Protein AF-A0A1E5VE46-F1 (afdb_monomer)

Radius of gyration: 22.0 Å; Cα contacts (8 Å, |Δi|>4): 106; chains: 1; bound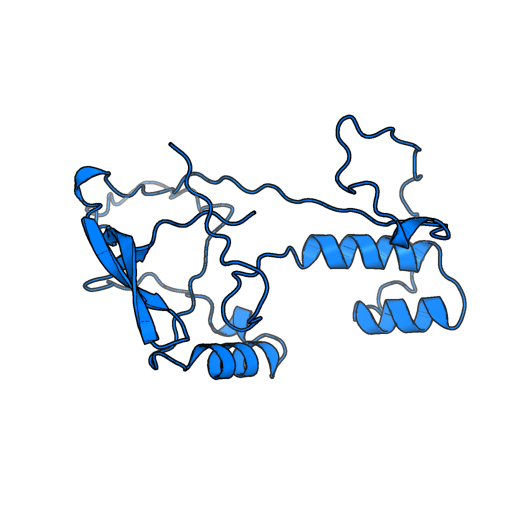ing box: 62×38×56 Å

Organism: NCBI:txid888268

Sequence (190 aa):
MLKRLAAPAGTSSGANLIFSPLSIHAALALAAAGARGRTLDELLAVLGARAVLRRRTRLARVRRVEPRHSVVDPHPGLRDTVVVLASAIYFKGQWQQRFREEDTTDREFFLLDGSPWSSKQKPALKRSKENSGREIDLPKFSMCVFLPDEHDGLQNLVDRITSGKGYLLNHLPEQRVAAGRFRLPRFKLF

Secondary structure (DSSP, 8-state):
------PPSS--SS------HHHHHHHHHHHHHH--HHHHHHHHHHTT-TTTTTS------PPP---SS-SS---GGGTT------------PPPSSPPPSTT-EEEEEE-TTS-EEEEEEEEP-------TT---PPPS--------SSTTTHHHHHHHHHHSTTHHHHTS--S----SS-EEE-----

Foldseek 3Di:
DDDDPDDDPDDPDFDDDDDDPVLVLVLLVVVLVVDDDPSVCVSCVVNVNNPPPVPDDPDDDDDDDDDPDDPDDDDPVCPVPPDDDDDDDDDDDDDPDDFDPVQWDWDWDATLVRDTDTFTKTWDDDDDPDPPDDDDDDDPDDDDDDDDPDSNCPVVVVCQCPVDDCSVVVPPDPDDDDDDGDMDTDDDDD

Structure (mmCIF, N/CA/C/O backbone):
data_AF-A0A1E5VE46-F1
#
_entry.id   AF-A0A1E5VE46-F1
#
loop_
_atom_site.group_PDB
_atom_site.id
_atom_site.type_symbol
_atom_site.label_atom_id
_atom_site.label_alt_id
_atom_site.label_comp_id
_atom_site.label_asym_id
_atom_site.label_entity_id
_atom_site.label_seq_id
_atom_site.pdbx_PDB_ins_code
_atom_site.Cartn_x
_atom_site.Cartn_y
_atom_site.Cartn_z
_atom_site.occupancy
_atom_site.B_iso_or_equiv
_atom_site.auth_seq_id
_atom_site.auth_comp_id
_atom_site.auth_asym_id
_atom_site.auth_atom_id
_atom_site.pdbx_PDB_model_num
ATOM 1 N N . MET A 1 1 ? 5.841 18.012 21.351 1.00 27.30 1 MET A N 1
ATOM 2 C CA . MET A 1 1 ? 6.972 17.094 21.615 1.00 27.30 1 MET A CA 1
ATOM 3 C C . MET A 1 1 ? 6.826 15.861 20.731 1.00 27.30 1 MET A C 1
ATOM 5 O O . MET A 1 1 ? 5.891 15.097 20.926 1.00 27.30 1 MET A O 1
ATOM 9 N N . LEU A 1 2 ? 7.670 15.718 19.706 1.00 29.52 2 LEU A N 1
ATOM 10 C CA . LEU A 1 2 ? 7.633 14.614 18.738 1.00 29.52 2 LEU A CA 1
ATOM 11 C C . LEU A 1 2 ? 8.694 13.584 19.144 1.00 29.52 2 LEU A C 1
ATOM 13 O O . LEU A 1 2 ? 9.883 13.865 19.025 1.00 29.52 2 LEU A O 1
ATOM 17 N N . LYS A 1 3 ? 8.280 12.422 19.662 1.00 28.31 3 LYS A N 1
ATOM 18 C CA . LYS A 1 3 ? 9.200 11.319 19.974 1.00 28.31 3 LYS A CA 1
ATOM 19 C C . LYS A 1 3 ? 9.276 10.357 18.786 1.00 28.31 3 LYS A C 1
ATOM 21 O O . LYS A 1 3 ? 8.255 9.868 18.310 1.00 28.31 3 LYS A O 1
ATOM 26 N N . ARG A 1 4 ? 10.510 10.154 18.310 1.00 31.03 4 ARG A N 1
ATOM 27 C CA . ARG A 1 4 ? 10.952 9.145 17.336 1.00 31.03 4 ARG A CA 1
ATOM 28 C C . ARG A 1 4 ? 10.447 7.759 17.739 1.00 31.03 4 ARG A C 1
ATOM 30 O O . ARG A 1 4 ? 10.681 7.340 18.866 1.00 31.03 4 ARG A O 1
ATOM 37 N N . LEU A 1 5 ? 9.860 7.040 16.789 1.00 37.44 5 LEU A N 1
ATOM 38 C CA . LEU A 1 5 ? 9.797 5.579 16.798 1.00 37.44 5 LEU A CA 1
ATOM 39 C C . LEU A 1 5 ? 10.917 5.084 15.889 1.00 37.44 5 LEU A C 1
ATOM 41 O O . LEU A 1 5 ? 10.703 4.793 14.720 1.00 37.44 5 LEU A O 1
ATOM 45 N N . ALA A 1 6 ? 12.137 5.113 16.409 1.00 34.34 6 ALA A N 1
ATOM 46 C CA . ALA A 1 6 ? 13.276 4.463 15.783 1.00 34.34 6 ALA A CA 1
ATOM 47 C C . ALA A 1 6 ? 14.002 3.711 16.893 1.00 34.34 6 ALA A C 1
ATOM 49 O O . ALA A 1 6 ? 14.672 4.333 17.721 1.00 34.34 6 ALA A O 1
ATOM 50 N N . ALA A 1 7 ? 13.799 2.395 16.936 1.00 30.80 7 ALA A N 1
ATOM 51 C CA . ALA A 1 7 ? 14.664 1.494 17.681 1.00 30.80 7 ALA A CA 1
ATOM 52 C C . ALA A 1 7 ? 16.070 1.506 17.039 1.00 30.80 7 ALA A C 1
ATOM 54 O O . ALA A 1 7 ? 16.183 1.747 15.831 1.00 30.80 7 ALA A O 1
ATOM 55 N N . PRO A 1 8 ? 17.145 1.323 17.825 1.00 31.69 8 PRO A N 1
ATOM 56 C CA . PRO A 1 8 ? 18.510 1.314 17.314 1.00 31.69 8 PRO A CA 1
ATOM 57 C C . PRO A 1 8 ? 18.732 0.128 16.365 1.00 31.69 8 PRO A C 1
ATOM 59 O O . PRO A 1 8 ? 18.073 -0.905 16.466 1.00 31.69 8 PRO A O 1
ATOM 62 N N . ALA A 1 9 ? 19.660 0.307 15.425 1.00 38.72 9 ALA A N 1
ATOM 63 C CA . ALA A 1 9 ? 20.055 -0.695 14.444 1.00 38.72 9 ALA A CA 1
ATOM 64 C C . ALA A 1 9 ? 20.429 -2.016 15.137 1.00 38.72 9 ALA A C 1
ATOM 66 O O . ALA A 1 9 ? 21.339 -2.038 15.962 1.00 38.72 9 ALA A O 1
ATOM 67 N N . GLY A 1 10 ? 19.724 -3.102 14.804 1.00 34.78 10 GLY A N 1
ATOM 68 C CA . GLY A 1 10 ? 20.045 -4.420 15.352 1.00 34.78 10 GLY A CA 1
ATOM 69 C C . GLY A 1 10 ? 18.932 -5.465 15.410 1.00 34.78 10 GLY A C 1
ATOM 70 O O . GLY A 1 10 ? 19.154 -6.481 16.048 1.00 34.78 10 GLY A O 1
ATOM 71 N N . THR A 1 11 ? 17.750 -5.282 14.806 1.00 35.69 11 THR A N 1
ATOM 72 C CA . THR A 1 11 ? 16.821 -6.397 14.488 1.00 35.69 11 THR A CA 1
ATOM 73 C C . THR A 1 11 ? 15.741 -5.919 13.509 1.00 35.69 11 THR A C 1
ATOM 75 O O . THR A 1 11 ? 14.940 -5.043 13.818 1.00 35.69 11 THR A O 1
ATOM 78 N N . SER A 1 12 ? 15.722 -6.457 12.292 1.00 43.72 12 SER A N 1
ATOM 79 C CA . SER A 1 12 ? 14.876 -6.018 11.169 1.00 43.72 12 SER A CA 1
ATOM 80 C C . SER A 1 12 ? 13.476 -6.650 11.144 1.00 43.72 12 SER A C 1
ATOM 82 O O . SER A 1 12 ? 12.940 -6.884 10.066 1.00 43.72 12 SER A O 1
ATOM 84 N N . SER A 1 13 ? 12.877 -6.959 12.299 1.00 53.88 13 SER A N 1
ATOM 85 C CA . SER A 1 13 ? 11.623 -7.737 12.358 1.00 53.88 13 SER A CA 1
ATOM 86 C C . SER A 1 13 ? 10.359 -6.925 12.691 1.00 53.88 13 SER A C 1
ATOM 88 O O . SER A 1 13 ? 9.291 -7.512 12.824 1.00 53.88 13 SER A O 1
ATOM 90 N N . GLY A 1 14 ? 10.439 -5.594 12.834 1.00 63.03 14 GLY A N 1
ATOM 91 C CA . GLY A 1 14 ? 9.309 -4.784 13.335 1.00 63.03 14 GLY A CA 1
ATOM 92 C C . GLY A 1 14 ? 9.156 -3.378 12.746 1.00 63.03 14 GLY A C 1
ATOM 93 O O . GLY A 1 14 ? 8.518 -2.526 13.360 1.00 63.03 14 GLY A O 1
ATOM 94 N N . ALA A 1 15 ? 9.758 -3.087 11.590 1.00 79.31 15 ALA A N 1
ATOM 95 C CA . ALA A 1 15 ? 9.641 -1.766 10.970 1.00 79.31 15 ALA A CA 1
ATOM 96 C C . ALA A 1 15 ? 8.301 -1.603 10.230 1.00 79.31 15 ALA A C 1
ATOM 98 O O . ALA A 1 15 ? 7.886 -2.477 9.473 1.00 79.31 15 ALA A O 1
ATOM 99 N N . ASN A 1 16 ? 7.647 -0.450 10.400 1.00 85.19 16 ASN A N 1
ATOM 100 C CA . ASN A 1 16 ? 6.465 -0.113 9.609 1.00 85.19 16 ASN A CA 1
ATOM 101 C C . ASN A 1 16 ? 6.867 0.200 8.162 1.00 85.19 16 ASN A C 1
ATOM 103 O O . ASN A 1 16 ? 7.782 0.991 7.936 1.00 85.19 16 ASN A O 1
ATOM 107 N N . LEU A 1 17 ? 6.138 -0.357 7.194 1.00 87.69 17 LEU A N 1
ATOM 108 C CA . LEU A 1 17 ? 6.377 -0.152 5.767 1.00 87.69 17 LEU A CA 1
ATOM 109 C C . LEU A 1 17 ? 5.219 0.626 5.129 1.00 87.69 17 LEU A C 1
ATOM 111 O O . LEU A 1 17 ? 4.055 0.255 5.270 1.00 87.69 17 LEU A O 1
ATOM 115 N N . ILE A 1 18 ? 5.542 1.687 4.387 1.00 88.75 18 ILE A N 1
ATOM 116 C CA . ILE A 1 18 ? 4.601 2.405 3.524 1.00 88.75 18 ILE A CA 1
ATOM 117 C C . ILE A 1 18 ? 5.238 2.620 2.154 1.00 88.75 18 ILE A C 1
ATOM 119 O O . ILE A 1 18 ? 6.397 3.005 2.044 1.00 88.75 18 ILE A O 1
ATOM 123 N N . PHE A 1 19 ? 4.480 2.373 1.092 1.00 89.94 19 PHE A N 1
ATOM 124 C CA . PHE A 1 19 ? 4.901 2.677 -0.270 1.00 89.94 19 PHE A CA 1
ATOM 125 C C . PHE A 1 19 ? 3.682 2.953 -1.146 1.00 89.94 19 PHE A C 1
ATOM 127 O O . PHE A 1 19 ? 2.550 2.617 -0.799 1.00 89.94 19 PHE A O 1
ATOM 134 N N . SER A 1 20 ? 3.914 3.575 -2.301 1.00 90.81 20 SER A N 1
ATOM 135 C CA . SER A 1 20 ? 2.881 3.790 -3.312 1.00 90.81 20 SER A CA 1
ATOM 136 C C . SER A 1 20 ? 3.152 2.896 -4.517 1.00 90.81 20 SER A C 1
ATOM 138 O O . SER A 1 20 ? 4.087 3.176 -5.272 1.00 90.81 20 SER A O 1
ATOM 140 N N . PRO A 1 21 ? 2.333 1.848 -4.742 1.00 90.06 21 PRO A N 1
ATOM 141 C CA . PRO A 1 21 ? 2.435 1.038 -5.947 1.00 90.06 21 PRO A CA 1
ATOM 142 C C . PRO A 1 21 ? 2.393 1.908 -7.203 1.00 90.06 21 PRO A C 1
ATOM 144 O O . PRO A 1 21 ? 3.253 1.764 -8.060 1.00 90.06 21 PRO A O 1
ATOM 147 N N . LEU A 1 22 ? 1.470 2.872 -7.283 1.00 86.75 22 LEU A N 1
ATOM 148 C CA . LEU A 1 22 ? 1.339 3.761 -8.441 1.00 86.75 22 LEU A CA 1
ATOM 149 C C . LEU A 1 22 ? 2.629 4.542 -8.734 1.00 86.75 22 LEU A C 1
ATOM 151 O O . LEU A 1 22 ? 3.031 4.658 -9.887 1.00 86.75 22 LEU A O 1
ATOM 155 N N . SER A 1 23 ? 3.291 5.038 -7.689 1.00 88.12 23 SER A N 1
ATOM 156 C CA . SER A 1 23 ? 4.574 5.735 -7.792 1.00 88.12 23 SER A CA 1
ATOM 157 C C . SER A 1 23 ? 5.670 4.838 -8.382 1.00 88.12 23 SER A C 1
ATOM 159 O O . SER A 1 23 ? 6.352 5.228 -9.331 1.00 88.12 23 SER A O 1
ATOM 161 N N . ILE A 1 24 ? 5.790 3.607 -7.874 1.00 89.62 24 ILE A N 1
ATOM 162 C CA . ILE A 1 24 ? 6.757 2.615 -8.368 1.00 89.62 24 ILE A CA 1
ATOM 163 C C . ILE A 1 24 ? 6.454 2.257 -9.828 1.00 89.62 24 ILE A C 1
ATOM 165 O O . ILE A 1 24 ? 7.355 2.250 -10.665 1.00 89.62 24 ILE A O 1
ATOM 169 N N . HIS A 1 25 ? 5.180 2.028 -10.158 1.00 87.81 25 HIS A N 1
ATOM 170 C CA . HIS A 1 25 ? 4.748 1.729 -11.524 1.00 87.81 25 HIS A CA 1
ATOM 171 C C . HIS A 1 25 ? 5.079 2.877 -12.483 1.00 87.81 25 HIS A C 1
ATOM 173 O O . HIS A 1 25 ? 5.579 2.628 -13.577 1.00 87.81 25 HIS A O 1
ATOM 179 N N . ALA A 1 26 ? 4.850 4.131 -12.084 1.00 87.56 26 ALA A N 1
ATOM 180 C CA . ALA A 1 26 ? 5.173 5.296 -12.904 1.00 87.56 26 ALA A CA 1
ATOM 181 C C . ALA A 1 26 ? 6.685 5.427 -13.150 1.00 87.56 26 ALA A C 1
ATOM 183 O O . ALA A 1 26 ? 7.101 5.656 -14.286 1.00 87.56 26 ALA A O 1
ATOM 184 N N . ALA A 1 27 ? 7.511 5.233 -12.117 1.00 89.50 27 ALA A N 1
ATOM 185 C CA . ALA A 1 27 ? 8.967 5.251 -12.256 1.00 89.50 27 ALA A CA 1
ATOM 186 C C . ALA A 1 27 ? 9.458 4.146 -13.209 1.00 89.50 27 ALA A C 1
ATOM 188 O O . ALA A 1 27 ? 10.221 4.419 -14.135 1.00 89.50 27 ALA A O 1
ATOM 189 N N . LEU A 1 28 ? 8.959 2.916 -13.050 1.00 89.62 28 LEU A N 1
ATOM 190 C CA . LEU A 1 28 ? 9.289 1.799 -13.940 1.00 89.62 28 LEU A CA 1
ATOM 191 C C . LEU A 1 28 ? 8.817 2.041 -15.379 1.00 89.62 28 LEU A C 1
ATOM 193 O O . LEU A 1 28 ? 9.539 1.725 -16.321 1.00 89.62 28 LEU A O 1
ATOM 197 N N . ALA A 1 29 ? 7.642 2.643 -15.569 1.00 87.94 29 ALA A N 1
ATOM 198 C CA . ALA A 1 29 ? 7.141 3.002 -16.893 1.00 87.94 29 ALA A CA 1
ATOM 199 C C . ALA A 1 29 ? 8.018 4.065 -17.578 1.00 87.94 29 ALA A C 1
ATOM 201 O O . ALA A 1 29 ? 8.282 3.961 -18.777 1.00 87.94 29 ALA A O 1
ATOM 202 N N . LEU A 1 30 ? 8.513 5.056 -16.829 1.00 87.81 30 LEU A N 1
ATOM 203 C CA . LEU A 1 30 ? 9.465 6.049 -17.339 1.00 87.81 30 LEU A CA 1
ATOM 204 C C . LEU A 1 30 ? 10.817 5.419 -17.698 1.00 87.81 30 LEU A C 1
ATOM 206 O O . LEU A 1 30 ? 11.394 5.768 -18.727 1.00 87.81 30 LEU A O 1
ATOM 210 N N . ALA A 1 31 ? 11.301 4.467 -16.899 1.00 90.06 31 ALA A N 1
ATOM 211 C CA . ALA A 1 31 ? 12.504 3.706 -17.231 1.00 90.06 31 ALA A CA 1
ATOM 212 C C . ALA A 1 31 ? 12.301 2.865 -18.505 1.00 90.06 31 ALA A C 1
ATOM 214 O O . ALA A 1 31 ? 13.139 2.897 -19.407 1.00 90.06 31 ALA A O 1
ATOM 215 N N . ALA A 1 32 ? 11.158 2.180 -18.628 1.00 89.12 32 ALA A N 1
ATOM 216 C CA . ALA A 1 32 ? 10.817 1.374 -19.801 1.00 89.12 32 ALA A CA 1
ATOM 217 C C . ALA A 1 32 ? 10.765 2.226 -21.076 1.00 89.12 32 ALA A C 1
ATOM 219 O O . ALA A 1 32 ? 11.295 1.839 -22.110 1.00 89.12 32 ALA A O 1
ATOM 220 N N . ALA A 1 33 ? 10.201 3.426 -20.989 1.00 86.81 33 ALA A N 1
ATOM 221 C CA . ALA A 1 33 ? 10.148 4.385 -22.083 1.00 86.81 33 ALA A CA 1
ATOM 222 C C . ALA A 1 33 ? 11.522 4.787 -22.659 1.00 86.81 33 ALA A C 1
ATOM 224 O O . ALA A 1 33 ? 11.612 5.107 -23.847 1.00 86.81 33 ALA A O 1
ATOM 225 N N . GLY A 1 34 ? 12.575 4.781 -21.834 1.00 87.06 34 GLY A N 1
A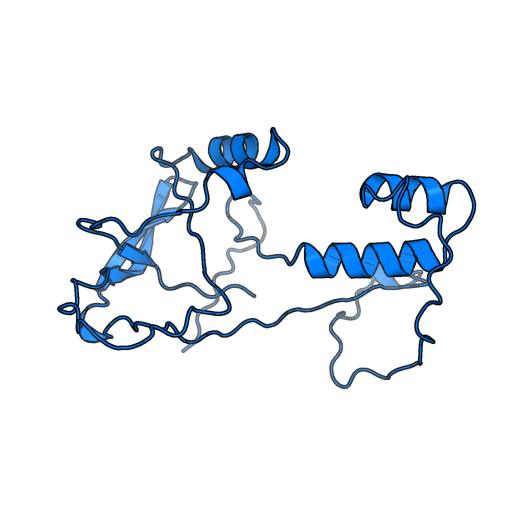TOM 226 C CA . GLY A 1 34 ? 13.957 5.029 -22.261 1.00 87.06 34 GLY A CA 1
ATOM 227 C C . GLY A 1 34 ? 14.741 3.768 -22.646 1.00 87.06 34 GLY A C 1
ATOM 228 O O . GLY A 1 34 ? 15.804 3.876 -23.256 1.00 87.06 34 GLY A O 1
ATOM 229 N N . ALA A 1 35 ? 14.235 2.581 -22.308 1.00 89.69 35 ALA A N 1
ATOM 230 C CA . ALA A 1 35 ? 14.902 1.304 -22.535 1.00 89.69 35 ALA A CA 1
ATOM 231 C C . ALA A 1 35 ? 14.671 0.758 -23.955 1.00 89.69 35 ALA A C 1
ATOM 233 O O . ALA A 1 35 ? 13.734 1.130 -24.665 1.00 89.69 35 ALA A O 1
ATOM 234 N N . ARG A 1 36 ? 15.538 -0.166 -24.383 1.00 88.06 36 ARG A N 1
ATOM 235 C CA . ARG A 1 36 ? 15.426 -0.896 -25.657 1.00 88.06 36 ARG A CA 1
ATOM 236 C C . ARG A 1 36 ? 15.855 -2.352 -25.479 1.00 88.06 36 ARG A C 1
ATOM 238 O O . ARG A 1 36 ? 16.557 -2.680 -24.526 1.00 88.06 36 ARG A O 1
ATOM 245 N N . GLY A 1 37 ? 15.457 -3.209 -26.421 1.00 92.88 37 GLY A N 1
ATOM 246 C CA . GLY A 1 37 ? 15.853 -4.620 -26.449 1.00 92.88 37 GLY A CA 1
ATOM 247 C C . GLY A 1 37 ? 15.464 -5.367 -25.170 1.00 92.88 37 GLY A C 1
ATOM 248 O O . GLY A 1 37 ? 14.382 -5.158 -24.631 1.00 92.88 37 GLY A O 1
ATOM 249 N N . ARG A 1 38 ? 16.380 -6.199 -24.662 1.00 93.50 38 ARG A N 1
ATOM 250 C CA . ARG A 1 38 ? 16.129 -7.102 -23.527 1.00 93.50 38 ARG A CA 1
ATOM 251 C C . ARG A 1 38 ? 15.702 -6.367 -22.247 1.00 93.50 38 ARG A C 1
ATOM 25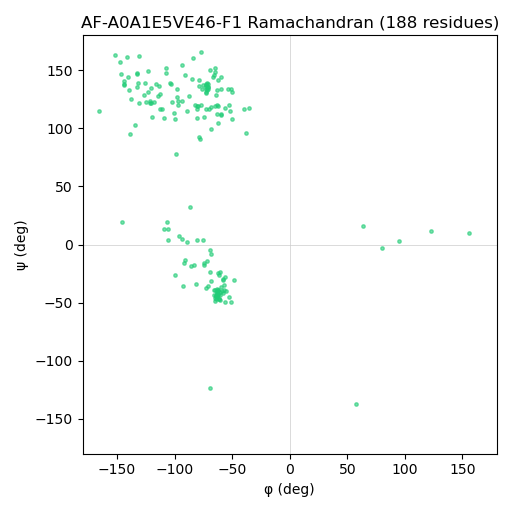3 O O . ARG A 1 38 ? 14.765 -6.798 -21.588 1.00 93.50 38 ARG A O 1
ATOM 260 N N . THR A 1 39 ? 16.311 -5.216 -21.946 1.00 92.31 39 THR A N 1
ATOM 261 C CA . THR A 1 39 ? 15.946 -4.387 -20.782 1.00 92.31 39 THR A CA 1
ATOM 262 C C . THR A 1 39 ? 14.507 -3.880 -20.867 1.00 92.31 39 THR A C 1
ATOM 264 O O . THR A 1 39 ? 13.793 -3.859 -19.868 1.00 92.31 39 THR A O 1
ATOM 267 N N . LEU A 1 40 ? 14.055 -3.487 -22.062 1.00 90.88 40 LEU A N 1
ATOM 268 C CA . LEU A 1 40 ? 12.662 -3.094 -22.269 1.00 90.88 40 LEU A CA 1
ATOM 269 C C . LEU A 1 40 ? 11.724 -4.284 -22.028 1.00 90.88 40 LEU A C 1
ATOM 271 O O . LEU A 1 40 ? 10.714 -4.131 -21.347 1.00 90.88 40 LEU A O 1
ATOM 275 N N . ASP A 1 41 ? 12.065 -5.462 -22.551 1.00 89.44 41 ASP A N 1
ATOM 276 C CA . ASP A 1 41 ? 11.243 -6.666 -22.396 1.00 89.44 41 ASP A CA 1
ATOM 277 C C . ASP A 1 41 ? 11.100 -7.092 -20.923 1.00 89.44 41 ASP A C 1
ATOM 279 O O . ASP A 1 41 ? 10.006 -7.475 -20.496 1.00 89.44 41 ASP A O 1
ATOM 283 N N . GLU A 1 42 ? 12.171 -6.975 -20.134 1.00 92.81 42 GLU A N 1
ATOM 284 C CA . GLU A 1 42 ? 12.164 -7.227 -18.687 1.00 92.81 42 GLU A CA 1
ATOM 285 C C . GLU A 1 42 ? 11.277 -6.222 -17.938 1.00 92.81 42 GLU A C 1
ATOM 287 O O . GLU A 1 42 ? 10.390 -6.623 -17.179 1.00 92.81 42 GLU A O 1
ATOM 292 N N . LEU A 1 43 ? 11.430 -4.920 -18.205 1.00 91.50 43 LEU A N 1
ATOM 293 C CA . LEU A 1 43 ? 10.613 -3.881 -17.566 1.00 91.50 43 LEU A CA 1
ATOM 294 C C . LEU A 1 43 ? 9.123 -4.016 -17.922 1.00 91.50 43 LEU A C 1
ATOM 296 O O . LEU A 1 43 ? 8.256 -3.875 -17.057 1.00 91.50 43 LEU A O 1
ATOM 300 N N . LEU A 1 44 ? 8.803 -4.344 -19.177 1.00 89.12 44 LEU A N 1
ATOM 301 C CA . LEU A 1 44 ? 7.424 -4.583 -19.612 1.00 89.12 44 LEU A CA 1
ATOM 302 C C . LEU A 1 44 ? 6.821 -5.856 -19.009 1.00 89.12 44 LEU A C 1
ATOM 304 O O . LEU A 1 44 ? 5.606 -5.905 -18.790 1.00 89.12 44 LEU A O 1
ATOM 308 N N . ALA A 1 45 ? 7.642 -6.877 -18.743 1.00 88.62 45 ALA A N 1
ATOM 309 C CA . ALA A 1 45 ? 7.209 -8.075 -18.034 1.00 88.62 45 ALA A CA 1
ATOM 310 C C . ALA A 1 45 ? 6.802 -7.751 -16.591 1.00 88.62 45 ALA A C 1
ATOM 312 O O . ALA A 1 45 ? 5.716 -8.155 -16.174 1.00 88.62 45 ALA A O 1
ATOM 313 N N . VAL A 1 46 ? 7.618 -6.967 -15.875 1.00 89.25 46 VAL A N 1
ATOM 314 C CA . VAL A 1 46 ? 7.330 -6.526 -14.497 1.00 89.25 46 VAL A CA 1
ATOM 315 C C . VAL A 1 46 ? 6.069 -5.663 -14.436 1.00 89.25 46 VAL A C 1
ATOM 317 O O . VAL A 1 46 ? 5.224 -5.868 -13.572 1.00 89.25 46 VAL A O 1
ATOM 320 N N . LEU A 1 47 ? 5.890 -4.744 -15.390 1.00 87.56 47 LEU A N 1
ATOM 321 C CA . LEU A 1 47 ? 4.704 -3.881 -15.468 1.00 87.56 47 LEU A CA 1
ATOM 322 C C . LEU A 1 47 ? 3.411 -4.627 -15.851 1.00 87.56 47 LEU A C 1
ATOM 324 O O . LEU A 1 47 ? 2.352 -4.006 -15.924 1.00 87.56 47 LEU A O 1
ATOM 328 N N . GLY A 1 48 ? 3.474 -5.926 -16.174 1.00 81.75 48 GLY A N 1
ATOM 329 C CA . GLY A 1 48 ? 2.327 -6.679 -16.695 1.00 81.75 48 GLY A CA 1
ATOM 330 C C . GLY A 1 48 ? 1.829 -6.169 -18.055 1.00 81.75 48 GLY A C 1
ATOM 331 O O . GLY A 1 48 ? 0.728 -6.503 -18.485 1.00 81.75 48 GLY A O 1
ATOM 332 N N . ALA A 1 49 ? 2.638 -5.365 -18.751 1.00 66.19 49 ALA A N 1
ATOM 333 C CA . ALA A 1 49 ? 2.247 -4.582 -19.921 1.00 66.19 49 ALA A CA 1
ATOM 334 C C . ALA A 1 49 ? 2.789 -5.151 -21.242 1.00 66.19 49 ALA A C 1
ATOM 336 O O . ALA A 1 49 ? 2.810 -4.437 -22.249 1.00 66.19 49 ALA A O 1
ATOM 337 N N . ARG A 1 50 ? 3.184 -6.436 -21.264 1.00 59.47 50 ARG A N 1
ATOM 338 C CA . ARG A 1 50 ? 3.729 -7.127 -22.453 1.00 59.47 50 ARG A CA 1
ATOM 339 C C . ARG A 1 50 ? 2.889 -6.919 -23.725 1.00 59.47 50 ARG A C 1
ATOM 341 O O . ARG A 1 50 ? 3.454 -6.866 -24.811 1.00 59.47 50 ARG A O 1
ATOM 348 N N . ALA A 1 51 ? 1.569 -6.746 -23.597 1.00 49.34 51 ALA A N 1
ATOM 349 C CA . ALA A 1 51 ? 0.668 -6.481 -24.723 1.00 49.34 51 ALA A CA 1
ATOM 350 C C . ALA A 1 51 ? 0.284 -4.994 -24.919 1.00 49.34 51 ALA A C 1
ATOM 352 O O . ALA A 1 51 ? -0.026 -4.593 -26.039 1.00 49.34 51 ALA A O 1
ATOM 353 N N . VAL A 1 52 ? 0.303 -4.163 -23.867 1.00 51.56 52 VAL A N 1
ATOM 354 C CA . VAL A 1 52 ? -0.362 -2.839 -23.862 1.00 51.56 52 VAL A CA 1
ATOM 355 C C . VAL A 1 52 ? 0.568 -1.699 -24.293 1.00 51.56 52 VAL A C 1
ATOM 357 O O . VAL A 1 52 ? 0.142 -0.800 -25.015 1.00 51.56 52 VAL A O 1
ATOM 360 N N . LEU A 1 53 ? 1.855 -1.750 -23.938 1.00 52.50 53 LEU A N 1
ATOM 361 C CA . LEU A 1 53 ? 2.813 -0.676 -24.256 1.00 52.50 53 LEU A CA 1
ATOM 362 C C . LEU A 1 53 ? 3.514 -0.836 -25.618 1.00 52.50 53 LEU A C 1
ATOM 364 O O . LEU A 1 53 ? 4.316 0.012 -26.002 1.00 52.50 53 LEU A O 1
ATOM 368 N N . ARG A 1 54 ? 3.179 -1.874 -26.402 1.00 51.94 54 ARG A N 1
ATOM 369 C CA . ARG A 1 54 ? 3.657 -2.010 -27.794 1.00 51.94 54 ARG A CA 1
ATOM 370 C C . ARG A 1 54 ? 3.000 -1.023 -28.767 1.00 51.94 54 ARG A C 1
ATOM 372 O O . ARG A 1 54 ? 3.513 -0.828 -29.868 1.00 51.94 54 ARG A O 1
ATOM 379 N N . ARG A 1 55 ? 1.900 -0.364 -28.384 1.00 49.81 55 ARG A N 1
ATOM 380 C CA . ARG A 1 55 ? 1.331 0.751 -29.156 1.00 49.81 55 ARG A CA 1
ATOM 381 C C . ARG A 1 55 ? 1.974 2.055 -28.695 1.00 49.81 55 ARG A C 1
ATOM 383 O O . ARG A 1 55 ? 1.792 2.456 -27.554 1.00 49.81 55 ARG A O 1
ATOM 390 N N . ARG A 1 56 ? 2.727 2.688 -29.605 1.00 47.97 56 ARG A N 1
ATOM 391 C CA . ARG A 1 56 ? 3.446 3.965 -29.441 1.00 47.97 56 ARG A CA 1
ATOM 392 C C . ARG A 1 56 ? 2.660 4.980 -28.599 1.00 47.97 56 ARG A C 1
ATOM 394 O O . ARG A 1 56 ? 1.858 5.743 -29.133 1.00 47.97 56 ARG A O 1
ATOM 401 N N . THR A 1 57 ? 2.943 5.053 -27.305 1.00 44.97 57 THR A N 1
ATOM 402 C CA . THR A 1 57 ? 2.588 6.213 -26.493 1.00 44.97 57 THR A CA 1
ATOM 403 C C . THR A 1 57 ? 3.598 7.314 -26.804 1.00 44.97 57 THR A C 1
ATOM 405 O O . THR A 1 57 ? 4.807 7.142 -26.654 1.00 44.97 57 THR A O 1
ATOM 408 N N . ARG A 1 58 ? 3.118 8.463 -27.301 1.00 47.06 58 ARG A N 1
ATOM 409 C CA . ARG A 1 58 ? 3.927 9.688 -27.319 1.00 47.06 58 ARG A CA 1
AT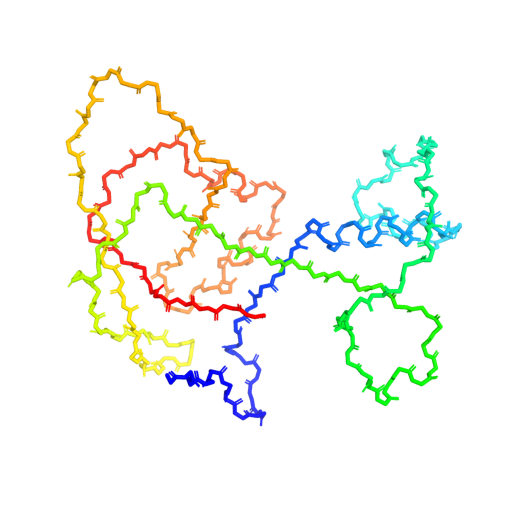OM 410 C C . ARG A 1 58 ? 4.223 10.037 -25.864 1.00 47.06 58 ARG A C 1
ATOM 412 O O . ARG A 1 58 ? 3.337 10.495 -25.150 1.00 47.06 58 ARG A O 1
ATOM 419 N N . LEU A 1 59 ? 5.451 9.784 -25.429 1.00 50.66 59 LEU A N 1
ATOM 420 C CA . LEU A 1 59 ? 5.924 10.206 -24.119 1.00 50.66 59 LEU A CA 1
ATOM 421 C C . LEU A 1 59 ? 5.837 11.723 -24.004 1.00 50.66 59 LEU A C 1
ATOM 423 O O . LEU A 1 59 ? 6.239 12.458 -24.910 1.00 50.66 59 LEU A O 1
ATOM 427 N N . ALA A 1 60 ? 5.308 12.182 -22.872 1.00 52.62 60 ALA A N 1
ATOM 428 C CA . ALA A 1 60 ? 5.415 13.573 -22.481 1.00 52.62 60 ALA A CA 1
ATOM 429 C C . ALA A 1 60 ? 6.898 13.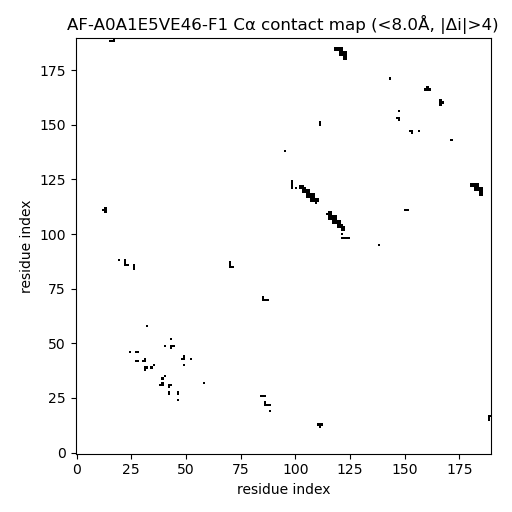973 -22.496 1.00 52.62 60 ALA A C 1
ATOM 431 O O . ALA A 1 60 ? 7.766 13.235 -22.028 1.00 52.62 60 ALA A O 1
ATOM 432 N N . ARG A 1 61 ? 7.191 15.134 -23.084 1.00 53.25 61 ARG A N 1
ATOM 433 C CA . ARG A 1 61 ? 8.550 15.664 -23.210 1.00 53.25 61 ARG A CA 1
ATOM 434 C C . ARG A 1 61 ? 9.133 15.848 -21.800 1.00 53.25 61 ARG A C 1
ATOM 436 O O . ARG A 1 61 ? 8.657 16.702 -21.055 1.00 53.25 61 ARG A O 1
ATOM 443 N N . VAL A 1 62 ? 10.142 15.053 -21.437 1.00 59.66 62 VAL A N 1
ATOM 444 C CA . VAL A 1 62 ? 10.861 15.195 -20.163 1.00 59.66 62 VAL A CA 1
ATOM 445 C C . VAL A 1 62 ? 11.542 16.560 -20.161 1.00 59.66 62 VAL A C 1
ATOM 447 O O . VAL A 1 62 ? 12.340 16.868 -21.045 1.00 59.66 62 VAL A O 1
ATOM 450 N N . ARG A 1 63 ? 11.197 17.405 -19.190 1.00 59.56 63 ARG A N 1
ATOM 451 C CA . ARG A 1 63 ? 11.888 18.674 -18.946 1.00 59.56 63 ARG A CA 1
ATOM 452 C C . ARG A 1 63 ? 12.784 18.495 -17.735 1.00 59.56 63 ARG A C 1
ATOM 454 O O . ARG A 1 63 ? 12.362 17.915 -16.739 1.00 59.56 63 ARG A O 1
ATOM 461 N N . ARG A 1 64 ? 14.001 19.030 -17.811 1.00 56.50 64 ARG A N 1
ATOM 462 C CA . ARG A 1 64 ? 14.840 19.214 -16.629 1.00 56.50 64 ARG A CA 1
ATOM 463 C C . ARG A 1 64 ? 14.106 20.172 -15.692 1.00 56.50 64 ARG A C 1
ATOM 465 O O . ARG A 1 64 ? 13.784 21.292 -16.086 1.00 56.50 64 ARG A O 1
ATOM 472 N N . VAL A 1 65 ? 13.800 19.701 -14.492 1.00 57.47 65 VAL A N 1
ATOM 473 C CA . VAL A 1 65 ? 13.230 20.500 -13.407 1.00 57.47 65 VAL A CA 1
ATOM 474 C C . VAL A 1 65 ? 14.211 20.391 -12.255 1.00 57.47 65 VAL A C 1
ATOM 476 O O . VAL A 1 65 ? 14.549 19.283 -11.848 1.00 57.47 65 VAL A O 1
ATOM 479 N N . GLU A 1 66 ? 14.701 21.522 -11.759 1.00 55.16 66 GLU A N 1
ATOM 480 C CA . GLU A 1 66 ? 15.522 21.537 -10.551 1.00 55.16 66 GLU A CA 1
ATOM 481 C C . GLU A 1 66 ? 14.596 21.438 -9.332 1.00 55.16 66 GLU A C 1
ATOM 483 O O . GLU A 1 66 ? 13.699 22.275 -9.170 1.00 55.16 66 GLU A O 1
ATOM 488 N N . PRO A 1 67 ? 14.724 20.388 -8.503 1.00 56.22 67 PRO A N 1
ATOM 489 C CA . PRO A 1 67 ? 13.849 20.213 -7.358 1.00 56.22 67 PRO A CA 1
ATOM 490 C C . PRO A 1 67 ? 14.166 21.262 -6.285 1.00 56.22 67 PRO A C 1
ATOM 492 O O . PRO A 1 67 ? 15.321 21.495 -5.945 1.00 56.22 67 PRO A O 1
ATOM 495 N N . ARG A 1 68 ? 13.124 21.875 -5.707 1.00 59.06 68 ARG A N 1
ATOM 496 C CA . ARG A 1 68 ? 13.265 22.842 -4.598 1.00 59.06 68 ARG A CA 1
ATOM 497 C C . ARG A 1 68 ? 13.718 22.195 -3.282 1.00 59.06 68 ARG A C 1
ATOM 499 O O . ARG A 1 68 ? 14.276 22.874 -2.431 1.00 59.06 68 ARG A O 1
ATOM 506 N N . HIS A 1 69 ? 13.475 20.895 -3.128 1.00 61.50 69 HIS A N 1
ATOM 507 C CA . HIS A 1 69 ? 13.938 20.069 -2.015 1.00 61.50 69 HIS A CA 1
ATOM 508 C C . HIS A 1 69 ? 14.382 18.718 -2.573 1.00 61.50 69 HIS A C 1
ATOM 510 O O . HIS A 1 69 ? 13.662 18.132 -3.385 1.00 61.50 69 HIS A O 1
ATOM 516 N N . SER A 1 70 ? 15.554 18.228 -2.160 1.00 64.56 70 SER A N 1
ATOM 517 C CA . SER A 1 70 ? 16.009 16.902 -2.578 1.00 64.56 70 SER A CA 1
ATOM 518 C C . SER A 1 70 ? 15.197 15.822 -1.869 1.00 64.56 70 SER A C 1
ATOM 520 O O . SER A 1 70 ? 15.030 15.865 -0.654 1.00 64.56 70 SER A O 1
ATOM 522 N N . VAL A 1 71 ? 14.693 14.857 -2.638 1.00 68.56 71 VAL A N 1
ATOM 523 C CA . VAL A 1 71 ? 14.115 13.605 -2.114 1.00 68.56 71 VAL A CA 1
ATOM 524 C C . VAL A 1 71 ? 15.219 12.577 -1.837 1.00 68.56 71 VAL A C 1
ATOM 526 O O . VAL A 1 71 ? 15.004 11.606 -1.122 1.00 68.56 71 VAL A O 1
ATOM 529 N N . VAL A 1 72 ? 16.402 12.784 -2.418 1.00 72.12 72 VAL A N 1
ATOM 530 C CA . VAL A 1 72 ? 17.540 11.872 -2.333 1.00 72.12 72 VAL A CA 1
ATOM 531 C C . VAL A 1 72 ? 18.617 12.539 -1.497 1.00 72.12 72 VAL A C 1
ATOM 533 O O . VAL A 1 72 ? 19.150 13.584 -1.882 1.00 72.12 72 VAL A O 1
ATOM 536 N N . ASP A 1 73 ? 18.940 11.938 -0.360 1.00 76.19 73 ASP A N 1
ATOM 537 C CA . ASP A 1 73 ? 20.075 12.383 0.434 1.00 76.19 73 ASP A CA 1
ATOM 538 C C . ASP A 1 73 ? 21.385 11.997 -0.272 1.00 76.19 73 ASP A C 1
ATOM 540 O O . ASP A 1 73 ? 21.496 10.888 -0.810 1.00 76.19 73 ASP A O 1
ATOM 544 N N . PRO A 1 74 ? 22.398 12.881 -0.289 1.00 68.56 74 PRO A N 1
ATOM 545 C CA . PRO A 1 74 ? 23.698 12.538 -0.839 1.00 68.56 74 PRO A CA 1
ATOM 546 C C . PRO A 1 74 ? 24.316 11.404 -0.014 1.00 68.56 74 PRO A C 1
ATOM 548 O O . PRO A 1 74 ? 24.668 11.580 1.151 1.00 68.56 74 PRO A O 1
ATOM 551 N N . HIS A 1 75 ? 24.449 10.228 -0.628 1.00 72.38 75 HIS A N 1
ATOM 552 C CA . HIS A 1 75 ? 24.985 9.031 0.012 1.00 72.38 75 HIS A CA 1
ATOM 553 C C . HIS A 1 75 ? 26.295 8.597 -0.667 1.00 72.38 75 HIS A C 1
ATOM 555 O O . HIS A 1 75 ? 26.361 8.613 -1.898 1.00 72.38 75 HIS A O 1
ATOM 561 N N . PRO A 1 76 ? 27.340 8.174 0.079 1.00 73.31 76 PRO A N 1
ATOM 562 C CA . PRO A 1 76 ? 28.619 7.761 -0.507 1.00 73.31 76 PRO A CA 1
ATOM 563 C C . PRO A 1 76 ? 28.497 6.642 -1.549 1.00 73.31 76 PRO A C 1
ATOM 565 O O . PRO A 1 76 ? 29.292 6.599 -2.481 1.00 73.31 76 PRO A O 1
ATOM 568 N N . GLY A 1 77 ? 27.478 5.784 -1.431 1.00 77.12 77 GLY A N 1
ATOM 569 C CA . GLY A 1 77 ? 27.177 4.736 -2.411 1.00 77.12 77 GLY A CA 1
ATOM 570 C C . GLY A 1 77 ? 26.669 5.240 -3.769 1.00 77.12 77 GLY A C 1
ATOM 571 O O . GLY A 1 77 ? 26.560 4.450 -4.697 1.00 77.12 77 GLY A O 1
ATOM 572 N N . LEU A 1 78 ? 26.376 6.537 -3.914 1.00 75.94 78 LEU A N 1
ATOM 573 C CA . LEU A 1 78 ? 25.891 7.127 -5.166 1.00 75.94 78 LEU A CA 1
ATOM 574 C C . LEU A 1 78 ? 27.006 7.718 -6.045 1.00 75.94 78 LEU A C 1
ATOM 576 O O . LEU A 1 78 ? 26.707 8.309 -7.080 1.00 75.94 78 LEU A O 1
ATOM 580 N N . ARG A 1 79 ? 28.281 7.571 -5.658 1.00 74.81 79 ARG A N 1
ATOM 581 C CA . ARG A 1 79 ? 29.433 8.185 -6.351 1.00 74.81 79 ARG A CA 1
ATOM 582 C C . ARG A 1 79 ? 29.544 7.806 -7.833 1.00 74.81 79 ARG A C 1
ATOM 584 O O . ARG A 1 79 ? 29.879 8.672 -8.630 1.00 74.81 79 ARG A O 1
ATOM 591 N N . ASP A 1 80 ? 29.170 6.578 -8.189 1.00 82.50 80 ASP A N 1
ATOM 592 C CA . ASP A 1 80 ? 29.180 6.079 -9.575 1.00 82.50 80 ASP A CA 1
ATOM 593 C C . ASP A 1 80 ? 27.767 5.979 -10.185 1.00 82.50 80 ASP A C 1
ATOM 595 O O . ASP A 1 80 ? 27.547 5.331 -11.210 1.00 82.50 80 ASP A O 1
ATOM 599 N N . THR A 1 81 ? 26.764 6.592 -9.547 1.00 79.56 81 THR A N 1
ATOM 600 C CA . THR A 1 81 ? 25.375 6.510 -10.014 1.00 79.56 81 THR A CA 1
ATOM 601 C C . THR A 1 81 ? 25.119 7.492 -11.152 1.00 79.56 81 THR A C 1
ATOM 603 O O . THR A 1 81 ? 25.149 8.705 -10.969 1.00 79.56 81 THR A O 1
ATOM 606 N N . VAL A 1 82 ? 24.801 6.957 -12.332 1.00 79.62 82 VAL A N 1
ATOM 607 C CA . VAL A 1 82 ? 24.549 7.753 -13.546 1.00 79.62 82 VAL A CA 1
ATOM 608 C C . VAL A 1 82 ? 23.123 8.319 -13.585 1.00 79.62 82 VAL A C 1
ATOM 610 O O . VAL A 1 82 ? 22.904 9.417 -14.093 1.00 79.62 82 VAL A O 1
ATOM 613 N N . VAL A 1 83 ? 22.137 7.588 -13.052 1.00 80.38 83 VAL A N 1
ATOM 614 C CA . VAL A 1 83 ? 20.718 7.985 -13.054 1.00 80.38 83 VAL A CA 1
ATOM 615 C C . VAL A 1 83 ? 20.045 7.549 -11.757 1.00 80.38 83 VAL A C 1
ATOM 617 O O . VAL A 1 83 ? 20.213 6.415 -11.319 1.00 80.38 83 VAL A O 1
ATOM 620 N N . VAL A 1 84 ? 19.215 8.430 -11.192 1.00 81.00 84 VAL A N 1
ATOM 621 C CA . VAL A 1 84 ? 18.312 8.119 -10.078 1.00 81.00 84 VAL A CA 1
ATOM 622 C C . VAL A 1 84 ? 16.881 8.454 -10.485 1.00 81.00 84 VAL A C 1
ATOM 624 O O . VAL A 1 84 ? 16.609 9.555 -10.964 1.00 81.00 84 VAL A O 1
ATOM 627 N N . LEU A 1 85 ? 15.954 7.520 -10.263 1.00 82.75 85 LEU A N 1
ATOM 628 C CA . LEU A 1 85 ? 14.521 7.797 -10.300 1.00 82.75 85 LEU A CA 1
ATOM 629 C C . LEU A 1 85 ? 14.025 7.944 -8.865 1.00 82.75 85 LEU A C 1
ATOM 631 O O . LEU A 1 85 ? 14.015 6.980 -8.106 1.00 82.75 85 LEU A O 1
ATOM 635 N N . ALA A 1 86 ? 13.609 9.154 -8.504 1.00 82.44 86 ALA A N 1
ATOM 636 C CA . ALA A 1 86 ? 13.056 9.452 -7.192 1.00 82.44 86 ALA A CA 1
ATOM 637 C C . ALA A 1 86 ? 11.578 9.815 -7.320 1.00 82.44 86 ALA A C 1
ATOM 639 O O . ALA A 1 86 ? 11.188 10.588 -8.197 1.00 82.44 86 ALA A O 1
ATOM 640 N N . SER A 1 87 ? 10.758 9.276 -6.424 1.00 82.06 87 SER A N 1
ATOM 641 C CA . SER A 1 87 ? 9.351 9.638 -6.321 1.00 82.06 87 SER A CA 1
ATOM 642 C C . SER A 1 87 ? 8.924 9.639 -4.863 1.00 82.06 87 SER A C 1
ATOM 644 O O . SER A 1 87 ? 9.297 8.754 -4.096 1.00 82.06 87 SER A O 1
ATOM 646 N N . ALA A 1 88 ? 8.136 10.641 -4.491 1.00 83.31 88 ALA A N 1
ATOM 647 C CA . ALA A 1 88 ? 7.625 10.825 -3.145 1.00 83.31 88 ALA A CA 1
ATOM 648 C C . ALA A 1 88 ? 6.123 11.093 -3.206 1.00 83.31 88 ALA A C 1
ATOM 650 O O . ALA A 1 88 ? 5.649 11.850 -4.056 1.00 83.31 88 ALA A O 1
ATOM 651 N N . ILE A 1 89 ? 5.374 10.489 -2.285 1.00 84.06 89 ILE A N 1
ATOM 652 C CA . ILE A 1 89 ? 3.951 10.764 -2.109 1.00 84.06 89 ILE A CA 1
ATOM 653 C C . ILE A 1 89 ? 3.705 11.273 -0.694 1.00 84.06 89 ILE A C 1
ATOM 655 O O . ILE A 1 89 ? 4.199 10.716 0.281 1.00 84.06 89 ILE A O 1
ATOM 659 N N . TYR A 1 90 ? 2.908 12.330 -0.591 1.00 85.94 90 TYR A N 1
ATOM 660 C CA . TYR A 1 90 ? 2.409 12.834 0.678 1.00 85.94 90 TYR A CA 1
ATOM 661 C C . TYR A 1 90 ? 0.890 12.727 0.682 1.00 85.94 90 TYR A C 1
ATOM 663 O O . TYR A 1 90 ? 0.222 13.293 -0.184 1.00 85.94 90 TYR A O 1
ATOM 671 N N . PHE A 1 91 ? 0.339 12.015 1.664 1.00 86.75 91 PHE A N 1
ATOM 672 C CA . PHE A 1 91 ? -1.103 11.875 1.818 1.00 86.75 91 PHE A CA 1
ATOM 673 C C . PHE A 1 91 ? -1.556 12.381 3.186 1.00 86.75 91 PHE A C 1
ATOM 675 O O . PHE A 1 91 ? -1.137 11.881 4.230 1.00 86.75 91 PHE A O 1
ATOM 682 N N . LYS A 1 92 ? -2.456 13.369 3.176 1.00 87.00 92 LYS A N 1
ATOM 683 C CA . LYS A 1 92 ? -3.135 13.873 4.372 1.00 87.00 92 LYS A CA 1
ATOM 684 C C . LYS A 1 92 ? -4.603 14.133 4.051 1.00 87.00 92 LYS A C 1
ATOM 686 O O . LYS A 1 92 ? -4.960 15.193 3.547 1.00 87.00 92 LYS A O 1
ATOM 691 N N . GLY A 1 93 ? -5.441 13.147 4.352 1.00 86.00 93 GLY A N 1
ATOM 692 C CA . GLY A 1 93 ? -6.893 13.238 4.216 1.00 86.00 93 GLY A CA 1
ATOM 693 C C . GLY A 1 93 ? -7.580 13.672 5.511 1.00 86.00 93 GLY A C 1
ATOM 694 O O . GLY A 1 93 ? -7.070 13.449 6.611 1.00 86.00 93 GLY A O 1
ATOM 695 N N . GLN A 1 94 ? -8.761 14.275 5.382 1.00 87.88 94 GLN A N 1
ATOM 696 C CA . GLN A 1 94 ? -9.691 14.445 6.496 1.00 87.88 94 GLN A CA 1
ATOM 697 C C . GLN A 1 94 ? -10.743 13.337 6.436 1.00 87.88 94 GLN A C 1
ATOM 699 O O . GLN A 1 94 ? -11.302 13.075 5.376 1.00 87.88 94 GLN A O 1
ATOM 704 N N . TRP A 1 95 ? -11.028 12.701 7.573 1.00 87.19 95 TRP A N 1
ATOM 705 C CA . TRP A 1 95 ? -12.114 11.727 7.662 1.00 87.19 95 TRP A CA 1
ATOM 706 C C . TRP A 1 95 ? -13.460 12.407 7.399 1.00 87.19 95 TRP A C 1
ATOM 708 O O . TRP A 1 95 ? -13.742 13.437 8.015 1.00 87.19 95 TRP A O 1
ATOM 718 N N . GLN A 1 96 ? -14.296 11.799 6.548 1.00 84.69 96 GLN A N 1
ATOM 719 C CA . GLN A 1 96 ? -15.679 12.240 6.321 1.00 84.69 96 GLN A CA 1
ATOM 720 C C . GLN A 1 96 ? -16.455 12.287 7.644 1.00 84.69 96 GLN A C 1
ATOM 722 O O . GLN A 1 96 ? -17.175 13.243 7.917 1.00 84.69 96 GLN A O 1
ATOM 727 N N . GLN A 1 97 ? -16.230 11.292 8.505 1.00 82.88 97 GLN A N 1
ATOM 728 C CA . GLN A 1 97 ? -16.714 11.287 9.876 1.00 82.88 97 GLN A CA 1
ATOM 729 C C . GLN A 1 97 ? -15.534 11.210 10.843 1.00 82.88 97 GLN A C 1
ATOM 731 O O . GLN A 1 97 ? -14.828 10.206 10.925 1.00 82.88 97 GLN A O 1
ATOM 736 N N . ARG A 1 98 ? -15.277 12.315 11.545 1.00 83.31 98 ARG A N 1
ATOM 737 C CA . ARG A 1 98 ? -14.118 12.451 12.432 1.00 83.31 98 ARG A CA 1
ATOM 738 C C . ARG A 1 98 ? -14.358 11.744 13.765 1.00 83.31 98 ARG A C 1
ATOM 740 O O . ARG A 1 98 ? -15.437 11.825 14.342 1.00 83.31 98 ARG A O 1
ATOM 747 N N . PHE A 1 99 ? -13.307 11.120 14.282 1.00 83.31 99 PHE A N 1
ATOM 748 C CA . PHE A 1 99 ? -13.265 10.609 15.649 1.00 83.31 99 PHE A CA 1
ATOM 749 C C . PHE A 1 99 ? -13.177 11.769 16.647 1.00 83.31 99 PHE A C 1
ATOM 751 O O . PHE A 1 99 ? -12.321 12.645 16.468 1.00 83.31 99 PHE A O 1
ATOM 758 N N . ARG A 1 100 ? -13.998 11.749 17.704 1.00 80.31 100 ARG A N 1
ATOM 759 C CA . ARG A 1 100 ? -13.905 12.725 18.798 1.00 80.31 100 ARG A CA 1
ATOM 760 C C . ARG A 1 100 ? -12.594 12.531 19.556 1.00 80.31 100 ARG A C 1
ATOM 762 O O . ARG A 1 100 ? -12.081 11.418 19.664 1.00 80.31 100 ARG A O 1
ATOM 769 N N . GLU A 1 101 ? -12.004 13.629 20.011 1.00 80.50 101 GLU A N 1
ATOM 770 C CA . GLU A 1 101 ? -10.718 13.581 20.712 1.00 80.50 101 GLU A CA 1
ATOM 771 C C . GLU A 1 101 ? -10.865 12.993 22.115 1.00 80.50 101 GLU A C 1
ATOM 773 O O . GLU A 1 101 ? -10.044 12.170 22.502 1.00 80.50 101 GLU A O 1
ATOM 778 N N . GLU A 1 102 ? -11.965 13.316 22.791 1.00 81.75 102 GLU A N 1
ATOM 779 C CA . GLU A 1 102 ? -12.342 12.834 24.127 1.00 81.75 102 GLU A CA 1
ATOM 780 C C . GLU A 1 102 ? -12.456 11.307 24.207 1.00 81.75 102 GLU A C 1
ATOM 782 O O . GLU A 1 102 ? -12.184 10.708 25.241 1.00 81.75 102 GLU A O 1
ATOM 787 N N . ASP A 1 103 ? -12.807 10.664 23.092 1.00 81.44 103 ASP A N 1
ATOM 788 C CA . ASP A 1 103 ? -12.893 9.210 23.016 1.00 81.44 103 ASP A CA 1
ATOM 789 C C . ASP A 1 103 ? -11.490 8.564 22.971 1.00 81.44 103 ASP A C 1
ATOM 791 O O . ASP A 1 103 ? -11.341 7.373 23.237 1.00 81.44 103 ASP A O 1
ATOM 795 N N . THR A 1 104 ? -10.433 9.318 22.643 1.00 81.62 104 THR A N 1
ATOM 796 C CA . THR A 1 104 ? -9.071 8.782 22.486 1.00 81.62 104 THR A CA 1
ATOM 797 C C . THR A 1 104 ? -8.469 8.430 23.846 1.00 81.62 104 THR A C 1
ATOM 799 O O . THR A 1 104 ? -8.217 9.310 24.663 1.00 81.62 104 THR A O 1
ATOM 802 N N . THR A 1 105 ? -8.171 7.149 24.063 1.00 80.56 105 THR A N 1
ATOM 803 C CA . THR A 1 105 ? -7.619 6.643 25.331 1.00 80.56 105 THR A CA 1
ATOM 804 C C . THR A 1 105 ? -6.290 5.926 25.111 1.00 80.56 105 THR A C 1
ATOM 806 O O . THR A 1 105 ? -6.055 5.348 24.046 1.00 80.56 105 THR A O 1
ATOM 809 N N . ASP A 1 106 ? -5.410 5.982 26.112 1.00 81.75 106 ASP A N 1
ATOM 810 C CA . ASP A 1 106 ? -4.168 5.207 26.120 1.00 81.75 106 ASP A CA 1
ATOM 811 C C . ASP A 1 106 ? -4.493 3.727 26.367 1.00 81.75 106 ASP A C 1
ATOM 813 O O . ASP A 1 106 ? -5.270 3.378 27.264 1.00 81.75 106 ASP A O 1
ATOM 817 N N . ARG A 1 107 ? -3.936 2.852 25.528 1.00 78.56 107 ARG A N 1
ATOM 818 C CA . ARG A 1 107 ? -4.144 1.401 25.567 1.00 78.56 107 ARG A CA 1
ATOM 819 C C . ARG A 1 107 ? -2.886 0.678 25.112 1.00 78.56 107 ARG A C 1
ATOM 821 O O . ARG A 1 107 ? -2.082 1.219 24.360 1.00 78.56 107 ARG A O 1
ATOM 828 N N . GLU A 1 108 ? -2.754 -0.569 25.529 1.00 83.31 108 GLU A N 1
ATOM 829 C CA . GLU A 1 108 ? -1.682 -1.434 25.053 1.00 83.31 108 GLU A CA 1
ATOM 830 C C . GLU A 1 108 ? -1.915 -1.830 23.588 1.00 83.31 108 GLU A C 1
ATOM 832 O O . GLU A 1 108 ? -3.037 -2.113 23.151 1.00 83.31 108 GLU A O 1
ATOM 837 N N . PHE A 1 109 ? -0.829 -1.805 22.826 1.00 82.94 109 PHE A N 1
ATOM 838 C CA . PHE A 1 109 ? -0.687 -2.323 21.478 1.00 82.94 109 PHE A CA 1
ATOM 839 C C . PHE A 1 109 ? 0.481 -3.300 21.502 1.00 82.94 109 PHE A C 1
ATOM 841 O O . PHE A 1 109 ? 1.583 -2.923 21.887 1.00 82.94 109 PHE A O 1
ATOM 848 N N . PHE A 1 110 ? 0.244 -4.544 21.119 1.00 83.75 110 PHE A N 1
ATOM 849 C CA . PHE A 1 110 ? 1.273 -5.570 21.161 1.00 83.75 110 PHE A CA 1
ATOM 850 C C . PHE A 1 110 ? 2.078 -5.547 19.858 1.00 83.75 110 PHE A C 1
ATOM 852 O O . PHE A 1 110 ? 1.511 -5.513 18.763 1.00 83.75 110 PHE A O 1
ATOM 859 N N . LEU A 1 111 ? 3.402 -5.464 19.984 1.00 83.44 111 LEU A N 1
ATOM 860 C CA . LEU A 1 111 ? 4.336 -5.539 18.863 1.00 83.44 111 LEU A CA 1
ATOM 861 C C . LEU A 1 111 ? 4.507 -6.997 18.412 1.00 83.44 111 LEU A C 1
ATOM 863 O O . LEU A 1 111 ? 4.142 -7.922 19.128 1.00 83.44 111 LEU A O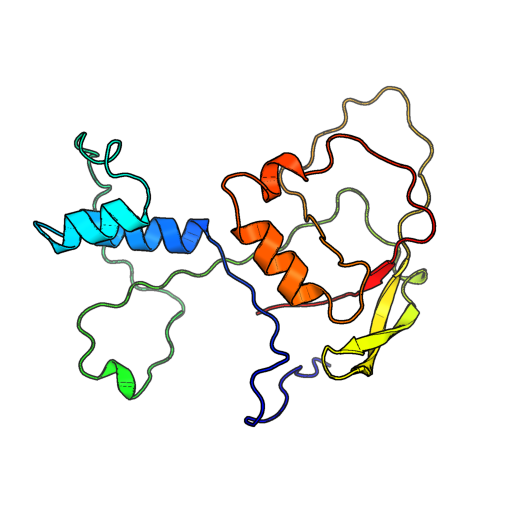 1
ATOM 867 N N . LEU A 1 112 ? 5.091 -7.215 17.229 1.00 78.81 112 LEU A N 1
ATOM 868 C CA . LEU A 1 112 ? 5.288 -8.564 16.670 1.00 78.81 112 LEU A CA 1
ATOM 869 C C . LEU A 1 112 ? 6.171 -9.468 17.548 1.00 78.81 112 LEU A C 1
ATOM 871 O O . LEU A 1 112 ? 6.051 -10.684 17.483 1.00 78.81 112 LEU A O 1
ATOM 875 N N . ASP A 1 113 ? 7.026 -8.882 18.386 1.00 78.50 113 ASP A N 1
ATOM 876 C CA . ASP A 1 113 ? 7.833 -9.596 19.384 1.00 78.50 113 ASP A CA 1
ATOM 877 C C . ASP A 1 113 ? 7.053 -9.937 20.672 1.00 78.50 113 ASP A C 1
ATOM 879 O O . ASP A 1 113 ? 7.623 -10.459 21.628 1.00 78.50 113 ASP A O 1
ATOM 883 N N . GLY A 1 114 ? 5.752 -9.633 20.710 1.00 76.12 114 GLY A N 1
ATOM 884 C CA . GLY A 1 114 ? 4.867 -9.834 21.855 1.00 76.12 114 GLY A CA 1
ATOM 885 C C . GLY A 1 114 ? 4.975 -8.748 22.926 1.00 76.12 114 GLY A C 1
ATOM 886 O O . GLY A 1 114 ? 4.215 -8.777 23.897 1.00 76.12 114 GLY A O 1
ATOM 887 N N . SER A 1 115 ? 5.880 -7.776 22.779 1.00 79.94 115 SER A N 1
ATOM 888 C CA . SER A 1 115 ? 6.051 -6.730 23.785 1.00 79.94 115 SER A CA 1
ATOM 889 C C . SER A 1 115 ? 4.879 -5.733 23.769 1.00 79.94 115 SER A C 1
ATOM 891 O O . SER A 1 115 ? 4.430 -5.299 22.700 1.00 79.94 115 SER A O 1
ATOM 893 N N . PRO A 1 116 ? 4.343 -5.348 24.944 1.00 76.50 116 PRO A N 1
ATOM 894 C CA . PRO A 1 116 ? 3.292 -4.347 25.020 1.00 76.50 116 PRO A CA 1
ATOM 895 C C . PRO A 1 116 ? 3.882 -2.950 24.814 1.00 76.50 116 PRO A C 1
ATOM 897 O O . PRO A 1 116 ? 4.866 -2.554 25.442 1.00 76.50 116 PRO A O 1
ATOM 900 N N . TRP A 1 117 ? 3.232 -2.157 23.973 1.00 74.50 117 TRP A N 1
ATOM 901 C CA . TRP A 1 117 ? 3.563 -0.760 23.748 1.00 74.50 117 TRP A CA 1
ATOM 902 C C . TRP A 1 117 ? 2.331 0.129 23.950 1.00 74.50 117 TRP A C 1
ATOM 904 O O . TRP A 1 117 ? 1.267 -0.104 23.384 1.00 74.50 117 TRP A O 1
ATOM 914 N N . SER A 1 118 ? 2.463 1.179 24.766 1.00 72.31 118 SER A N 1
ATOM 915 C CA . SER A 1 118 ? 1.374 2.133 25.000 1.00 72.31 118 SER A CA 1
ATOM 916 C C . SER A 1 118 ? 1.107 2.985 23.753 1.00 72.31 118 SER A C 1
ATOM 918 O O . SER A 1 118 ? 1.961 3.760 23.311 1.00 72.31 118 SER A O 1
ATOM 920 N N . SER A 1 119 ? -0.096 2.845 23.193 1.00 72.50 119 SER A N 1
ATOM 921 C CA . SER A 1 119 ? -0.567 3.533 21.993 1.00 72.50 119 SER A CA 1
ATOM 922 C C . SER A 1 119 ? -1.886 4.260 22.254 1.00 72.50 119 SER A C 1
ATOM 924 O O . SER A 1 119 ? -2.807 3.742 22.888 1.00 72.50 119 SER A O 1
ATOM 926 N N . LYS A 1 120 ? -2.004 5.475 21.709 1.00 72.31 120 LYS A N 1
ATOM 927 C CA . LYS A 1 120 ? -3.256 6.242 21.731 1.00 72.31 120 LYS A CA 1
ATOM 928 C C . LYS A 1 120 ? -4.232 5.639 20.737 1.00 72.31 120 LYS A C 1
ATOM 930 O O . LYS A 1 120 ? -4.048 5.771 19.523 1.00 72.31 120 LYS A O 1
ATOM 935 N N . GLN A 1 121 ? -5.287 5.014 21.242 1.00 67.25 121 GLN A N 1
ATOM 936 C CA . GLN A 1 121 ? -6.314 4.378 20.427 1.00 67.25 121 GLN A CA 1
ATOM 937 C C . GLN A 1 121 ? -7.577 5.230 20.373 1.00 67.25 121 GLN A C 1
ATOM 939 O O . GLN A 1 121 ? -8.021 5.785 21.378 1.00 67.25 121 GLN A O 1
ATOM 944 N N . LYS A 1 122 ? -8.179 5.309 19.185 1.00 61.00 122 LYS A N 1
ATOM 945 C CA . LYS A 1 122 ? -9.490 5.925 18.989 1.00 61.00 122 LYS A CA 1
ATOM 946 C C . LYS A 1 122 ? -10.567 4.838 18.974 1.00 61.00 122 LYS A C 1
ATOM 948 O O . LYS A 1 122 ? -10.478 3.926 18.148 1.00 61.00 122 LYS A O 1
ATOM 953 N N . PRO A 1 123 ? -11.584 4.906 19.845 1.00 54.56 123 PRO A N 1
ATOM 954 C CA . PRO A 1 123 ? -12.792 4.114 19.717 1.00 54.56 123 PRO A CA 1
ATOM 955 C C . PRO A 1 123 ? -13.470 4.432 18.398 1.00 54.56 123 PRO A C 1
ATOM 957 O O . PRO A 1 123 ? -13.479 5.576 17.939 1.00 54.56 123 PRO A O 1
ATOM 960 N N . ALA A 1 124 ? -14.060 3.413 17.794 1.00 55.72 124 ALA A N 1
ATOM 961 C CA . ALA A 1 124 ? -14.918 3.618 16.656 1.00 55.72 124 ALA A CA 1
ATOM 962 C C . ALA A 1 124 ? -16.120 4.458 17.032 1.00 55.72 124 ALA A C 1
ATOM 964 O O . ALA A 1 124 ? -16.766 4.295 18.068 1.00 55.72 124 ALA A O 1
ATOM 965 N N . LEU A 1 125 ? -16.432 5.293 16.069 1.00 48.34 125 LEU A N 1
ATOM 966 C CA . LEU A 1 125 ? -17.671 5.984 15.878 1.00 48.34 125 LEU A CA 1
ATOM 967 C C . LEU A 1 125 ? -18.913 5.126 16.201 1.00 48.34 125 LEU A C 1
ATOM 969 O O . LEU A 1 125 ? -19.223 4.163 15.501 1.00 48.34 125 LEU A O 1
ATOM 973 N N . LYS A 1 126 ? -19.684 5.534 17.214 1.00 47.19 126 LYS A N 1
ATOM 974 C CA . LYS A 1 126 ? -21.078 5.094 17.359 1.00 47.19 126 LYS A CA 1
ATOM 975 C C . LYS A 1 126 ? -21.930 5.784 16.292 1.00 47.19 126 LYS A C 1
ATOM 977 O O . LYS A 1 126 ? -21.770 6.980 16.048 1.00 47.19 126 LYS A O 1
ATOM 982 N N . ARG A 1 127 ? -22.826 5.013 15.668 1.00 41.69 127 ARG A N 1
ATOM 983 C CA . ARG A 1 127 ? -23.803 5.433 14.648 1.00 41.69 127 ARG A CA 1
ATOM 984 C C . ARG A 1 127 ? -24.342 6.844 14.926 1.00 41.69 127 ARG A C 1
ATOM 986 O O . ARG A 1 127 ? -25.021 7.062 15.926 1.00 41.69 127 ARG A O 1
ATOM 993 N N . SER A 1 128 ? -24.084 7.783 14.013 1.00 43.47 128 SER A N 1
ATOM 994 C CA . SER A 1 128 ? -24.942 8.965 13.894 1.00 43.47 128 SER A CA 1
ATOM 995 C C . SER A 1 128 ? -26.251 8.498 13.271 1.00 43.47 128 SER A C 1
ATOM 997 O O . SER A 1 128 ? -26.214 7.717 12.317 1.00 43.47 128 SER A O 1
ATOM 999 N N . LYS A 1 129 ? -27.396 8.922 13.820 1.00 42.03 129 LYS A N 1
ATOM 1000 C CA . LYS A 1 129 ? -28.702 8.650 13.212 1.00 42.03 129 LYS A CA 1
ATOM 1001 C C . LYS A 1 129 ? -28.660 9.070 11.742 1.00 42.03 129 LYS A C 1
ATOM 1003 O O . LYS A 1 129 ? -28.126 10.120 11.392 1.00 42.03 129 LYS A O 1
ATOM 1008 N N . GLU A 1 130 ? -29.165 8.172 10.917 1.00 47.00 130 GLU A N 1
ATOM 1009 C CA . GLU A 1 130 ? -29.328 8.315 9.484 1.00 47.00 130 GLU A CA 1
ATOM 1010 C C . GLU A 1 130 ? -30.231 9.520 9.219 1.00 47.00 130 GLU A C 1
ATOM 1012 O O . GLU A 1 130 ? -31.407 9.503 9.573 1.00 47.00 130 GLU A O 1
ATOM 1017 N N . ASN A 1 131 ? -29.674 10.589 8.647 1.00 41.97 131 ASN A N 1
ATOM 1018 C CA . ASN A 1 131 ? -30.495 11.607 8.007 1.00 41.97 131 ASN A CA 1
ATOM 1019 C C . ASN A 1 131 ? -30.887 11.042 6.645 1.00 41.97 131 ASN A C 1
ATOM 1021 O O . ASN A 1 131 ? -30.151 11.171 5.667 1.00 41.97 131 ASN A O 1
ATOM 1025 N N . SER A 1 132 ? -32.040 10.383 6.613 1.00 47.19 132 SER A N 1
ATOM 1026 C CA . SER A 1 132 ? -32.758 10.059 5.389 1.00 47.19 132 SER A CA 1
ATOM 1027 C C . SER A 1 132 ? -32.939 11.338 4.561 1.00 47.19 132 SER A C 1
ATOM 1029 O O . SER A 1 132 ? -33.625 12.259 5.004 1.00 47.19 132 SER A O 1
ATOM 1031 N N . GLY A 1 133 ? -32.313 11.406 3.381 1.00 47.84 133 GLY A N 1
ATOM 1032 C CA . GLY A 1 133 ? -32.664 12.396 2.355 1.00 47.84 133 GLY A CA 1
ATOM 1033 C C . GLY A 1 133 ? -31.567 13.335 1.847 1.00 47.84 133 GLY A C 1
ATOM 1034 O O . GLY A 1 133 ? -31.902 14.285 1.148 1.00 47.84 133 GLY A O 1
ATOM 1035 N N . ARG A 1 134 ? -30.277 13.122 2.145 1.00 51.44 134 ARG A N 1
ATOM 1036 C CA . ARG A 1 134 ? -29.199 13.861 1.457 1.00 51.44 134 ARG A CA 1
ATOM 1037 C C . ARG A 1 134 ? -28.351 12.919 0.620 1.00 51.44 134 ARG A C 1
ATOM 1039 O O . ARG A 1 134 ? -27.873 11.914 1.132 1.00 51.44 134 ARG A O 1
ATOM 1046 N N . GLU A 1 135 ? -28.177 13.275 -0.647 1.00 53.69 135 GLU A N 1
ATOM 1047 C CA . GLU A 1 135 ? -27.201 12.695 -1.566 1.00 53.69 135 GLU A CA 1
ATOM 1048 C C . GLU A 1 135 ? -25.830 12.695 -0.869 1.00 53.69 135 GLU A C 1
ATOM 1050 O O . GLU A 1 135 ? -25.271 13.746 -0.548 1.00 53.69 135 GLU A O 1
ATOM 1055 N N . ILE A 1 136 ? -25.356 11.512 -0.471 1.00 61.44 136 ILE A N 1
ATOM 1056 C CA . ILE A 1 136 ? -24.128 11.384 0.314 1.00 61.44 136 ILE A CA 1
ATOM 1057 C C . ILE A 1 136 ? -22.968 11.481 -0.668 1.00 61.44 136 ILE A C 1
ATOM 1059 O O . ILE A 1 136 ? -22.730 10.542 -1.423 1.00 61.44 136 ILE A O 1
ATOM 1063 N N . ASP A 1 137 ? -22.235 12.594 -0.636 1.00 70.69 137 ASP A N 1
ATOM 1064 C CA . ASP A 1 137 ? -20.979 12.721 -1.376 1.00 70.69 137 ASP A CA 1
ATOM 1065 C C . ASP A 1 137 ? -20.037 11.577 -0.957 1.00 70.69 137 ASP A C 1
ATOM 1067 O O . ASP A 1 137 ? -19.701 11.415 0.227 1.00 70.69 137 ASP A O 1
ATOM 1071 N N . LEU A 1 138 ? -19.690 10.714 -1.913 1.00 72.19 138 LEU A N 1
ATOM 1072 C CA . LEU A 1 138 ? -18.864 9.541 -1.654 1.00 72.19 138 LEU A CA 1
ATOM 1073 C C . LEU A 1 138 ? -17.404 9.978 -1.480 1.00 72.19 138 LEU A C 1
ATOM 1075 O O . LEU A 1 138 ? -16.899 10.800 -2.248 1.00 72.19 138 LEU A O 1
ATOM 1079 N N . PRO A 1 139 ? -16.678 9.431 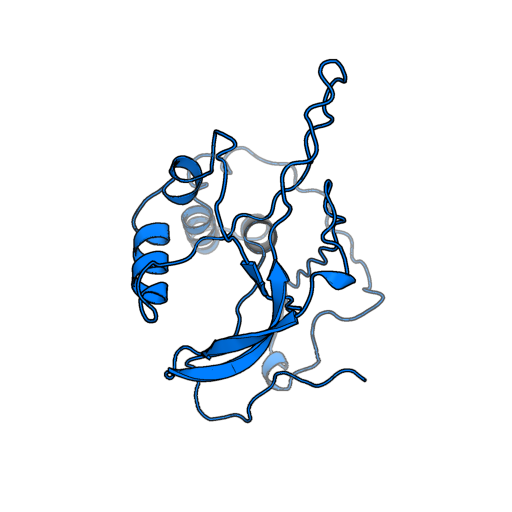-0.489 1.00 80.75 139 PRO A N 1
ATOM 1080 C CA . PRO A 1 139 ? -15.290 9.804 -0.291 1.00 80.75 139 PRO A CA 1
ATOM 1081 C C . PRO A 1 139 ? -14.452 9.387 -1.506 1.00 80.75 139 PRO A C 1
ATOM 1083 O O . PRO A 1 139 ? -14.449 8.229 -1.912 1.00 80.75 139 PRO A O 1
ATOM 1086 N N . LYS A 1 140 ? -13.675 10.332 -2.051 1.00 82.62 140 LYS A N 1
ATOM 1087 C CA . LYS A 1 140 ? -12.737 10.075 -3.162 1.00 82.62 140 LYS A CA 1
ATOM 1088 C C . LYS A 1 140 ? -11.634 9.072 -2.804 1.00 82.62 140 LYS A C 1
ATOM 1090 O O . LYS A 1 140 ? -11.053 8.459 -3.692 1.00 82.62 140 LYS A O 1
ATOM 1095 N N . PHE A 1 141 ? -11.321 8.942 -1.514 1.00 87.94 141 PHE A N 1
ATOM 1096 C CA . PHE A 1 141 ? -10.304 8.037 -0.986 1.00 87.94 141 PHE A CA 1
ATOM 1097 C C . PHE A 1 141 ? -10.787 7.394 0.311 1.00 87.94 141 PHE A C 1
ATOM 1099 O O . PHE A 1 141 ? -11.398 8.063 1.146 1.00 87.94 141 PHE A O 1
ATOM 1106 N N . SER A 1 142 ? -10.412 6.134 0.509 1.00 88.06 142 SER A N 1
ATOM 1107 C CA . SER A 1 142 ? -10.724 5.349 1.703 1.00 88.06 142 SER A CA 1
ATOM 1108 C C . SER A 1 142 ? -9.467 4.647 2.208 1.00 88.06 142 SER A C 1
ATOM 1110 O O . SER A 1 142 ? -8.616 4.239 1.420 1.00 88.06 142 SER A O 1
ATOM 1112 N N . MET A 1 143 ? -9.352 4.491 3.526 1.00 88.62 143 MET A N 1
ATOM 1113 C CA . MET A 1 143 ? -8.331 3.650 4.148 1.00 88.62 143 MET A CA 1
ATOM 1114 C C . MET A 1 143 ? -8.954 2.293 4.466 1.00 88.62 143 MET A C 1
ATOM 1116 O O . MET A 1 143 ? -9.918 2.230 5.227 1.00 88.62 143 MET A O 1
ATOM 1120 N N . CYS A 1 144 ? -8.398 1.225 3.898 1.00 88.12 144 CYS A N 1
ATOM 1121 C CA . CYS A 1 144 ? -8.789 -0.145 4.216 1.00 88.12 144 CYS A CA 1
ATOM 1122 C C . CYS A 1 144 ? -7.794 -0.716 5.225 1.00 88.12 144 CYS A C 1
ATOM 1124 O O . CYS A 1 144 ? -6.585 -0.645 5.008 1.00 88.12 144 CYS A O 1
ATOM 1126 N N . VAL A 1 145 ? -8.306 -1.244 6.333 1.00 89.19 145 VAL A N 1
ATOM 1127 C CA . VAL A 1 145 ? -7.498 -1.837 7.401 1.00 89.19 145 VAL A CA 1
ATOM 1128 C C . VAL A 1 145 ? -7.788 -3.329 7.413 1.00 89.19 145 VAL A C 1
ATOM 1130 O O . VAL A 1 145 ? -8.922 -3.725 7.666 1.00 89.19 145 VAL A O 1
ATOM 1133 N N . PHE A 1 146 ? -6.771 -4.138 7.129 1.00 89.06 146 PHE A N 1
ATOM 1134 C CA . PHE A 1 146 ? -6.845 -5.592 7.219 1.00 89.06 146 PHE A CA 1
ATOM 1135 C C . PHE A 1 146 ? -6.155 -6.014 8.511 1.00 89.06 146 PHE A C 1
ATOM 1137 O O . PHE A 1 146 ? -4.996 -5.661 8.729 1.00 89.06 146 PHE A O 1
ATOM 1144 N N . LEU A 1 147 ? -6.878 -6.721 9.374 1.00 90.12 147 LEU A N 1
ATOM 1145 C CA . LEU A 1 147 ? -6.384 -7.165 10.670 1.00 90.12 147 LEU A CA 1
ATOM 1146 C C . LEU A 1 147 ? -6.465 -8.697 10.715 1.00 90.12 147 LEU A C 1
ATOM 1148 O O . LEU A 1 147 ? -7.556 -9.220 10.487 1.00 90.12 147 LEU A O 1
ATOM 1152 N N . PRO A 1 148 ? -5.351 -9.416 10.937 1.00 90.62 148 PRO A N 1
ATOM 1153 C CA . PRO A 1 148 ? -5.397 -10.856 11.159 1.00 90.62 148 PRO A CA 1
ATOM 1154 C C . PRO A 1 148 ? -6.051 -11.166 12.511 1.00 90.62 148 PRO A C 1
ATOM 1156 O O . PRO A 1 148 ? -5.944 -10.377 13.449 1.00 90.62 148 PRO A O 1
ATOM 1159 N N . ASP A 1 149 ? -6.706 -12.323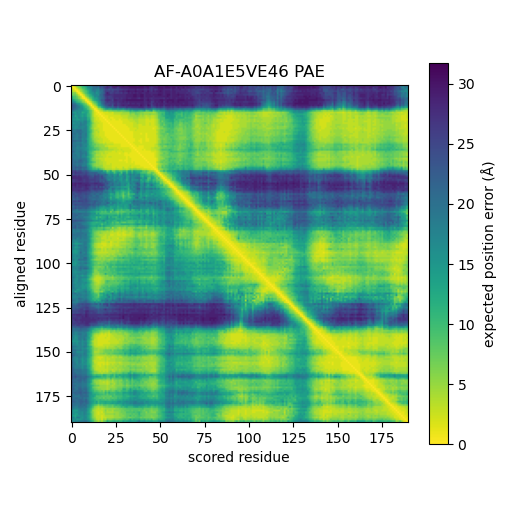 12.603 1.00 87.62 149 ASP A N 1
ATOM 1160 C CA . ASP A 1 149 ? -7.297 -12.792 13.862 1.00 87.62 149 ASP A CA 1
ATOM 1161 C C . ASP A 1 149 ? -6.214 -13.220 14.869 1.00 87.62 149 ASP A C 1
ATOM 1163 O O . ASP A 1 149 ? -6.340 -12.989 16.071 1.00 87.62 149 ASP A O 1
ATOM 1167 N N . GLU A 1 150 ? -5.126 -13.810 14.369 1.00 87.88 150 GLU A N 1
ATOM 1168 C CA . GLU A 1 150 ? -3.957 -14.225 15.146 1.00 87.88 150 GLU A CA 1
ATOM 1169 C C . GLU A 1 150 ? -2.970 -13.066 15.328 1.00 87.88 150 GLU A C 1
ATOM 1171 O O . GLU A 1 150 ? -2.723 -12.282 14.407 1.00 87.88 150 GLU A O 1
ATOM 1176 N N . HIS A 1 151 ? -2.353 -12.988 16.508 1.00 78.81 151 HIS A N 1
ATOM 1177 C CA . HIS A 1 151 ? -1.417 -11.922 16.873 1.00 78.81 151 HIS A CA 1
ATOM 1178 C C . HIS A 1 151 ? -0.159 -11.884 15.982 1.00 78.81 151 HIS A C 1
ATOM 1180 O O . HIS A 1 151 ? 0.310 -10.816 15.593 1.00 78.81 151 HIS A O 1
ATOM 1186 N N . ASP A 1 152 ? 0.361 -13.050 15.621 1.00 80.44 152 ASP A N 1
ATOM 1187 C CA . ASP A 1 152 ? 1.489 -13.270 14.713 1.00 80.44 152 ASP A CA 1
ATOM 1188 C C . ASP A 1 152 ? 1.042 -13.575 13.266 1.00 80.44 152 ASP A C 1
ATOM 1190 O O . ASP A 1 152 ? 1.863 -13.823 12.382 1.00 80.44 152 ASP A O 1
ATOM 1194 N N . GLY A 1 153 ? -0.258 -13.463 12.973 1.00 87.81 153 GLY A N 1
ATOM 1195 C CA . GLY A 1 153 ? -0.853 -13.818 11.681 1.00 87.81 153 GLY A CA 1
ATOM 1196 C C . GLY A 1 153 ? -0.598 -12.829 10.536 1.00 87.81 153 GLY A C 1
ATOM 1197 O O . GLY A 1 153 ? -1.145 -13.005 9.443 1.00 87.81 153 GLY A O 1
ATOM 1198 N N . LEU A 1 154 ? 0.197 -11.771 10.750 1.00 89.19 154 LEU A N 1
ATOM 1199 C CA . LEU A 1 154 ? 0.429 -10.728 9.744 1.00 89.19 154 LEU A CA 1
ATOM 1200 C C . LEU A 1 154 ? 1.121 -11.279 8.493 1.00 89.19 154 LEU A C 1
ATOM 1202 O O . LEU A 1 154 ? 0.700 -10.951 7.385 1.00 89.19 154 LEU A O 1
ATOM 1206 N N . GLN A 1 155 ? 2.136 -12.135 8.653 1.00 88.06 155 GLN A N 1
ATOM 1207 C CA . GLN A 1 155 ? 2.844 -12.718 7.509 1.00 88.06 155 GLN A CA 1
ATOM 1208 C C . GLN A 1 155 ? 1.904 -13.600 6.680 1.00 88.06 155 GLN A C 1
ATOM 1210 O O . GLN A 1 155 ? 1.777 -13.399 5.476 1.00 88.06 155 GLN A O 1
ATOM 1215 N N . ASN A 1 156 ? 1.137 -14.470 7.342 1.00 89.69 156 ASN A N 1
ATOM 1216 C CA . ASN A 1 156 ? 0.128 -15.308 6.691 1.00 89.69 156 ASN A CA 1
ATOM 1217 C C . ASN A 1 156 ? -0.910 -14.468 5.928 1.00 89.69 156 ASN A C 1
ATOM 1219 O O . ASN A 1 15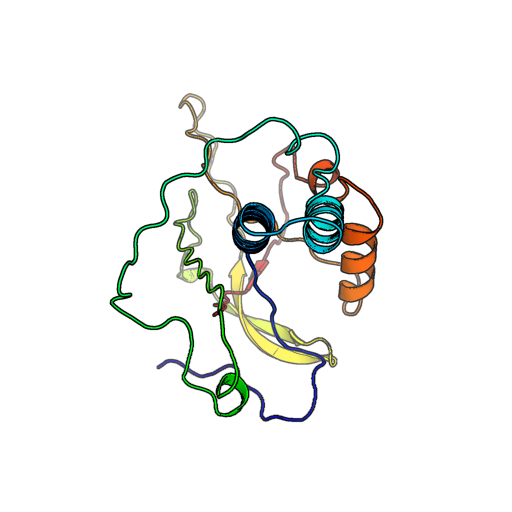6 ? -1.338 -14.834 4.834 1.00 89.69 156 ASN A O 1
ATOM 1223 N N . LEU A 1 157 ? -1.331 -13.327 6.485 1.00 90.44 157 LEU A N 1
ATOM 1224 C CA . LEU A 1 157 ? -2.241 -12.404 5.807 1.00 90.44 157 LEU A CA 1
ATOM 1225 C C . LEU A 1 157 ? -1.597 -11.767 4.567 1.00 90.44 157 LEU A C 1
ATOM 1227 O O . LEU A 1 157 ? -2.253 -11.681 3.528 1.00 90.44 157 LEU A O 1
ATOM 1231 N N . VAL A 1 158 ? -0.336 -11.341 4.657 1.00 89.88 158 VAL A N 1
ATOM 1232 C CA . VAL A 1 158 ? 0.419 -10.791 3.519 1.00 89.88 158 VAL A CA 1
ATOM 1233 C C . VAL A 1 158 ? 0.579 -11.839 2.417 1.00 89.88 158 VAL A C 1
ATOM 1235 O O . VAL A 1 158 ? 0.333 -11.535 1.246 1.00 89.88 158 VAL A O 1
ATOM 1238 N N . ASP A 1 159 ? 0.902 -13.078 2.774 1.00 90.62 159 ASP A N 1
ATOM 1239 C CA . ASP A 1 159 ? 1.039 -14.184 1.825 1.00 90.62 159 ASP A CA 1
ATOM 1240 C C . ASP A 1 159 ? -0.297 -14.475 1.126 1.00 90.62 159 ASP A C 1
ATOM 1242 O O . ASP A 1 159 ? -0.348 -14.594 -0.098 1.00 90.62 159 ASP A O 1
ATOM 1246 N N . ARG A 1 160 ? -1.423 -14.466 1.856 1.00 88.19 160 ARG A N 1
ATOM 1247 C CA . ARG A 1 160 ? -2.764 -14.591 1.248 1.00 88.19 160 ARG A CA 1
ATOM 1248 C C . ARG A 1 160 ? -3.071 -13.448 0.286 1.00 88.19 160 ARG A C 1
ATOM 1250 O O . ARG A 1 160 ? -3.510 -13.702 -0.835 1.00 88.19 160 ARG A O 1
ATOM 1257 N N . ILE A 1 161 ? -2.801 -12.208 0.696 1.00 88.19 161 ILE A N 1
ATOM 1258 C CA . ILE A 1 161 ? -3.011 -11.014 -0.132 1.00 88.19 161 ILE A CA 1
ATOM 1259 C C . ILE A 1 161 ? -2.190 -11.074 -1.427 1.00 88.19 161 ILE A C 1
ATOM 1261 O O . ILE A 1 161 ? -2.665 -10.625 -2.472 1.00 88.19 161 ILE A O 1
ATOM 1265 N N . THR A 1 162 ? -0.978 -11.626 -1.373 1.00 87.31 162 THR A N 1
ATOM 1266 C CA . THR A 1 162 ? -0.051 -11.683 -2.513 1.00 87.31 162 THR A CA 1
ATOM 1267 C C . THR A 1 162 ? -0.176 -12.958 -3.351 1.00 87.31 162 THR A C 1
ATOM 1269 O O . THR A 1 162 ? 0.261 -12.962 -4.502 1.00 87.31 162 THR A O 1
ATOM 1272 N N . SER A 1 163 ? -0.825 -14.006 -2.835 1.00 85.94 163 SER A N 1
ATOM 1273 C CA . SER A 1 163 ? -0.968 -15.312 -3.499 1.00 85.94 163 SER A CA 1
ATOM 1274 C C . SER A 1 163 ? -1.715 -15.273 -4.838 1.00 85.94 163 SER A C 1
ATOM 1276 O O . SER A 1 163 ? -1.492 -16.125 -5.699 1.00 85.94 163 SER A O 1
ATOM 1278 N N . GLY A 1 164 ? -2.602 -14.292 -5.039 1.00 77.25 164 GLY A N 1
ATOM 1279 C CA . GLY A 1 164 ? -3.508 -14.265 -6.181 1.00 77.25 164 GLY A CA 1
ATOM 1280 C C . GLY A 1 164 ? -3.818 -12.864 -6.689 1.00 77.25 164 GLY A C 1
ATOM 1281 O O . GLY A 1 164 ? -3.940 -11.896 -5.935 1.00 77.25 164 GLY A O 1
ATOM 1282 N N . LYS A 1 165 ? -4.009 -12.755 -8.007 1.00 76.06 165 LYS A N 1
ATOM 1283 C CA . LYS A 1 165 ? -4.489 -11.519 -8.631 1.00 76.06 165 LYS A CA 1
ATOM 1284 C C . LYS A 1 165 ? -5.909 -11.240 -8.139 1.00 76.06 165 LYS A C 1
ATOM 1286 O O . LYS A 1 165 ? -6.810 -12.035 -8.376 1.00 76.06 165 LYS A O 1
ATOM 1291 N N . GLY A 1 166 ? -6.102 -10.101 -7.481 1.00 80.06 166 GLY A N 1
ATOM 1292 C CA . GLY A 1 166 ? -7.427 -9.620 -7.095 1.00 80.06 166 GLY A CA 1
ATOM 1293 C C . GLY A 1 166 ? -7.883 -9.979 -5.682 1.00 80.06 166 GLY A C 1
ATOM 1294 O O . GLY A 1 166 ? -8.981 -9.565 -5.327 1.00 80.06 166 GLY A O 1
ATOM 1295 N N . TYR A 1 167 ? -7.064 -10.644 -4.848 1.00 84.50 167 TYR A N 1
ATOM 1296 C CA . TYR A 1 167 ? -7.434 -10.904 -3.445 1.00 84.50 167 TYR A CA 1
ATOM 1297 C C . TYR A 1 167 ? -7.884 -9.616 -2.746 1.00 84.50 167 TYR A C 1
ATOM 1299 O O . TYR A 1 167 ? -8.969 -9.580 -2.178 1.00 84.50 167 TYR A O 1
ATOM 1307 N N . LEU A 1 168 ? -7.104 -8.532 -2.859 1.00 82.62 168 LEU A N 1
ATOM 1308 C CA . LEU A 1 168 ? -7.473 -7.240 -2.275 1.00 82.62 168 LEU A CA 1
ATOM 1309 C C . LEU A 1 168 ? -8.836 -6.752 -2.758 1.00 82.62 168 LEU A C 1
ATOM 1311 O O . LEU A 1 168 ? -9.653 -6.391 -1.926 1.00 82.62 168 LEU A O 1
ATOM 1315 N N . LEU A 1 169 ? -9.074 -6.762 -4.074 1.00 82.94 169 LEU A N 1
ATOM 1316 C CA . LEU A 1 169 ? -10.304 -6.245 -4.681 1.00 82.94 169 LEU A CA 1
ATOM 1317 C C . LEU A 1 169 ? -11.531 -7.037 -4.228 1.00 82.94 169 LEU A C 1
ATOM 1319 O O . LEU A 1 169 ? -12.544 -6.438 -3.890 1.00 82.94 169 LEU A O 1
ATOM 1323 N N . ASN A 1 170 ? -11.403 -8.361 -4.151 1.00 86.75 170 ASN A N 1
ATOM 1324 C CA . ASN A 1 170 ? -12.486 -9.258 -3.750 1.00 86.75 170 ASN A CA 1
ATOM 1325 C C . ASN A 1 170 ? -12.782 -9.212 -2.242 1.00 86.75 170 ASN A C 1
ATOM 1327 O O . ASN A 1 170 ? -13.823 -9.695 -1.813 1.00 86.75 170 ASN A O 1
ATOM 1331 N N . HIS A 1 171 ? -11.870 -8.660 -1.437 1.00 85.88 171 HIS A N 1
ATOM 1332 C CA . HIS A 1 171 ? -12.032 -8.505 0.012 1.00 85.88 171 HIS A CA 1
ATOM 1333 C C . HIS A 1 171 ? -12.233 -7.038 0.422 1.00 85.88 171 HIS A C 1
ATOM 1335 O O . HIS A 1 171 ? -12.135 -6.708 1.608 1.00 85.88 171 HIS A O 1
ATOM 1341 N N . LEU A 1 172 ? -12.503 -6.139 -0.532 1.00 85.88 172 LEU A N 1
ATOM 1342 C CA . LEU A 1 172 ? -12.941 -4.788 -0.202 1.00 85.88 172 LEU A CA 1
ATOM 1343 C C . LEU A 1 172 ? -14.390 -4.828 0.306 1.00 85.88 172 LEU A C 1
ATOM 1345 O O . LEU A 1 172 ? -15.222 -5.537 -0.255 1.00 85.88 172 LEU A O 1
ATOM 1349 N N . PRO A 1 173 ? -14.723 -4.066 1.359 1.00 80.94 173 PRO A N 1
ATOM 1350 C CA . PRO A 1 173 ? -16.074 -4.053 1.896 1.00 80.94 173 PRO A CA 1
ATOM 1351 C C . PRO A 1 173 ? -17.038 -3.393 0.905 1.00 80.94 173 PRO A C 1
ATOM 1353 O O . PRO A 1 173 ? -16.924 -2.203 0.612 1.00 80.94 173 PRO A O 1
ATOM 1356 N N . GLU A 1 174 ? -18.026 -4.151 0.438 1.00 79.25 174 GLU A N 1
ATOM 1357 C CA . GLU A 1 174 ? -19.092 -3.639 -0.436 1.00 79.25 174 GLU A CA 1
ATOM 1358 C C . GLU A 1 174 ? -20.257 -3.030 0.356 1.00 79.25 174 GLU A C 1
ATOM 1360 O O . GLU A 1 174 ? -21.050 -2.253 -0.173 1.00 79.25 174 GLU A O 1
ATOM 1365 N N . GLN A 1 175 ? -20.363 -3.364 1.645 1.00 76.94 175 GLN A N 1
ATOM 1366 C CA . GLN A 1 175 ? -21.485 -2.980 2.495 1.00 76.94 175 GLN A CA 1
ATOM 1367 C C . GLN A 1 175 ? -21.018 -2.408 3.831 1.00 76.94 175 GLN A C 1
ATOM 1369 O O . GLN A 1 175 ? -20.003 -2.810 4.404 1.00 76.94 175 GLN A O 1
ATOM 1374 N N . ARG A 1 176 ? -21.801 -1.465 4.362 1.00 76.50 176 ARG A N 1
ATOM 1375 C CA . ARG A 1 176 ? -21.602 -0.943 5.716 1.00 76.50 176 ARG A CA 1
ATOM 1376 C C . ARG A 1 176 ? -22.221 -1.911 6.717 1.00 76.50 176 ARG A C 1
ATOM 1378 O O . ARG A 1 176 ? -23.431 -2.103 6.715 1.00 76.50 176 ARG A O 1
ATOM 1385 N N . VAL A 1 177 ? -21.400 -2.458 7.605 1.00 79.56 177 VAL A N 1
ATOM 1386 C CA . VAL A 1 177 ? -21.849 -3.329 8.697 1.00 79.56 177 VAL A CA 1
ATOM 1387 C C . VAL A 1 177 ? -21.758 -2.609 10.038 1.00 79.56 177 VAL A C 1
ATOM 1389 O O . VAL A 1 177 ? -20.885 -1.765 10.255 1.00 79.56 177 VAL A O 1
ATOM 1392 N N . ALA A 1 178 ? -22.673 -2.933 10.953 1.00 75.19 178 ALA A N 1
ATOM 1393 C CA . ALA A 1 178 ? -22.603 -2.443 12.322 1.00 75.19 178 ALA A CA 1
ATOM 1394 C C . ALA A 1 178 ? -21.403 -3.092 13.025 1.00 75.19 178 ALA A C 1
ATOM 1396 O O . ALA A 1 178 ? -21.469 -4.234 13.472 1.00 75.19 178 ALA A O 1
ATOM 1397 N N . ALA A 1 179 ? -20.294 -2.363 13.114 1.00 70.44 179 ALA A N 1
ATOM 1398 C CA . ALA A 1 179 ? -19.163 -2.791 13.919 1.00 70.44 179 ALA A CA 1
ATOM 1399 C C . ALA A 1 179 ? -19.521 -2.662 15.409 1.00 70.44 179 ALA A C 1
ATOM 1401 O O . ALA A 1 179 ? -20.087 -1.652 15.831 1.00 70.44 179 ALA A O 1
ATOM 1402 N N . GLY A 1 180 ? -19.183 -3.681 16.203 1.00 77.00 180 GLY A N 1
ATOM 1403 C CA . GLY A 1 180 ? -19.273 -3.628 17.661 1.00 77.00 180 GLY A CA 1
ATOM 1404 C C . GLY A 1 180 ? -18.224 -2.676 18.251 1.00 77.00 180 GLY A C 1
ATOM 1405 O O . GLY A 1 180 ? -18.134 -1.498 17.908 1.00 77.00 180 GLY A O 1
ATOM 1406 N N . ARG A 1 181 ? -17.377 -3.176 19.153 1.00 79.12 181 ARG A N 1
ATOM 1407 C CA . ARG A 1 181 ? -16.221 -2.400 19.631 1.00 79.12 181 ARG A CA 1
ATOM 1408 C C . ARG A 1 181 ? -15.104 -2.422 18.586 1.00 79.12 181 ARG A C 1
ATOM 1410 O O . ARG A 1 181 ? -14.237 -3.281 18.640 1.00 79.12 181 ARG A O 1
ATOM 1417 N N . PHE A 1 182 ? -15.100 -1.451 17.676 1.00 81.75 182 PHE A N 1
ATOM 1418 C CA . PHE A 1 182 ? -13.952 -1.198 16.800 1.00 81.75 182 PHE A CA 1
ATOM 1419 C C . PHE A 1 182 ? -12.999 -0.176 17.440 1.00 81.75 182 PHE A C 1
ATOM 1421 O O . PHE A 1 182 ? -13.420 0.715 18.187 1.00 81.75 182 PHE A O 1
ATOM 1428 N N . ARG A 1 183 ? -11.697 -0.327 17.203 1.00 82.94 183 ARG A N 1
ATOM 1429 C CA . ARG A 1 183 ? -10.650 0.566 17.713 1.00 82.94 183 ARG A CA 1
ATOM 1430 C C . ARG A 1 183 ? -9.567 0.700 16.660 1.00 82.94 183 ARG A C 1
ATOM 1432 O O . ARG A 1 183 ? -9.206 -0.288 16.031 1.00 82.94 183 ARG A O 1
ATOM 1439 N N . LEU A 1 184 ? -9.036 1.907 16.505 1.00 86.88 184 LEU A N 1
ATOM 1440 C CA . LEU A 1 184 ? -7.955 2.180 15.565 1.00 86.88 184 LEU A CA 1
ATOM 1441 C C . LEU A 1 184 ? -6.840 2.967 16.270 1.00 86.88 184 LEU A C 1
ATOM 1443 O O . LEU A 1 184 ? -7.115 4.051 16.801 1.00 86.88 184 LEU A O 1
ATOM 1447 N N . PRO A 1 185 ? -5.593 2.459 16.313 1.00 85.69 185 PRO A N 1
ATOM 1448 C CA . PRO A 1 185 ? -4.473 3.207 16.868 1.00 85.69 185 PRO A CA 1
ATOM 1449 C C . PRO A 1 185 ? -4.167 4.438 16.013 1.00 85.69 185 PRO A C 1
ATOM 1451 O O . PRO A 1 185 ? -4.294 4.427 14.787 1.00 85.69 185 PRO A O 1
ATOM 1454 N N . ARG A 1 186 ? -3.734 5.521 16.658 1.00 83.50 186 ARG A N 1
ATOM 1455 C CA . ARG A 1 186 ? -3.209 6.690 15.952 1.00 83.50 186 ARG A CA 1
ATOM 1456 C C . ARG A 1 186 ? -1.743 6.443 15.607 1.00 83.50 186 ARG A C 1
ATOM 1458 O O . ARG A 1 186 ? -0.913 6.326 16.500 1.00 83.50 186 ARG A O 1
ATOM 1465 N N . PHE A 1 187 ? -1.416 6.471 14.322 1.00 84.31 187 PHE A N 1
ATOM 1466 C CA . PHE A 1 187 ? -0.045 6.324 13.835 1.00 84.31 187 PHE A CA 1
ATOM 1467 C C . PHE A 1 187 ? 0.317 7.416 12.822 1.00 84.31 187 PHE A C 1
ATOM 1469 O O . PHE A 1 187 ? -0.546 8.112 12.279 1.00 84.31 187 PHE A O 1
ATOM 1476 N N . LYS A 1 188 ? 1.621 7.589 12.598 1.00 81.81 188 LYS A N 1
ATOM 1477 C CA . LYS A 1 188 ? 2.184 8.420 11.533 1.00 81.81 188 LYS A CA 1
ATOM 1478 C C . LYS A 1 188 ? 3.356 7.659 10.924 1.00 81.81 188 LYS A C 1
ATOM 1480 O O . LYS A 1 188 ? 4.254 7.257 11.655 1.00 81.81 188 LYS A O 1
ATOM 1485 N N . LEU A 1 189 ? 3.309 7.478 9.612 1.00 82.00 189 LEU A N 1
ATOM 1486 C CA . LEU A 1 189 ? 4.361 6.848 8.821 1.00 82.00 189 LEU A CA 1
ATOM 1487 C C . LEU A 1 189 ? 5.075 7.933 8.012 1.00 82.00 189 LEU A C 1
ATOM 1489 O O . LEU A 1 189 ? 4.478 8.980 7.732 1.00 82.00 189 LEU A O 1
ATOM 1493 N N . PHE A 1 190 ? 6.346 7.697 7.711 1.00 74.81 190 PHE A N 1
ATOM 1494 C CA . PHE A 1 190 ? 7.224 8.608 6.984 1.00 74.81 190 PHE A CA 1
ATOM 1495 C C . PHE A 1 190 ? 7.851 7.867 5.815 1.00 74.81 190 PHE A C 1
ATOM 1497 O O . PHE A 1 190 ? 8.120 6.658 5.996 1.00 74.81 190 PHE A O 1
#

pLDDT: mean 73.99, std 17.11, range [27.3, 93.5]

Solvent-accessible surface area (backbone atoms only — not comparable to full-atom values): 13488 Å² total; per-residue (Å²): 137,89,79,81,92,69,80,75,94,85,73,94,80,75,79,90,83,86,83,56,69,68,57,54,50,52,53,50,51,58,50,33,75,75,44,61,70,69,63,22,55,53,44,28,54,75,67,72,31,74,79,65,70,76,57,84,71,84,72,78,82,86,70,95,71,85,70,96,64,79,92,68,77,95,49,85,90,49,78,85,60,90,78,84,90,83,84,86,85,89,87,86,84,80,63,96,75,71,74,64,70,88,60,47,40,82,39,81,42,70,44,85,89,66,50,77,38,87,36,52,27,33,55,54,82,74,84,73,83,80,72,86,86,63,90,73,84,73,74,95,71,82,89,85,84,88,76,57,93,48,89,78,30,57,62,62,49,52,50,56,48,67,72,43,94,54,44,62,69,76,66,53,83,89,67,93,71,91,73,77,95,44,72,47,73,71,82,84,87,132

InterPro domains:
  IPR000215 Serpin family [PTHR11461] (78-189)
  IPR023796 Serpin domain [PF00079] (12-51)
  IPR023796 Serpin domain [PF00079] (79-189)
  IPR036186 Serpin superfamily [SSF56574] (12-189)
  IPR042178 Serpin superfamily, domain 1 [G3DSA:3.30.497.10] (1-64)
  IPR042178 Serpin superfamily, domain 1 [G3DSA:3.30.497.10] (72-189)
  IPR042185 Serpin superfamily, domain 2 [G3DSA:2.30.39.10] (95-184)

Mean predicted aligned error: 12.3 Å